Protein AF-A0A9Q4D3E8-F1 (afdb_monomer)

Radius of gyration: 37.71 Å; Cα contacts (8 Å, |Δi|>4): 46; chains: 1; bounding box: 88×107×48 Å

Mean predicted aligned error: 17.82 Å

pLDDT: mean 75.37, std 16.2, range [39.72, 96.75]

Nearest PDB structures (foldseek):
  8zx1-assembly1_B  TM=6.882E-01  e=2.995E-02  Escherichia co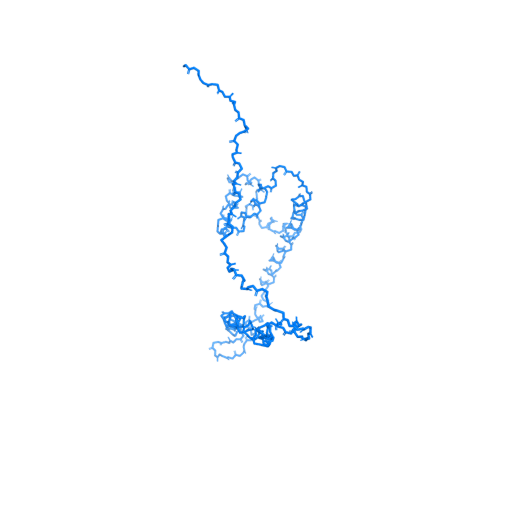li

Solvent-accessible surface area (backbone atoms only — not comparable to full-atom values): 12246 Å² total; per-residue (Å²): 135,91,82,83,90,85,79,95,85,78,79,83,77,84,75,85,80,81,78,79,89,75,74,86,76,83,79,94,76,92,81,82,92,77,84,88,88,84,72,88,67,72,67,82,78,73,69,73,74,59,75,66,63,59,53,52,52,53,50,50,66,53,43,53,60,50,50,50,48,45,53,68,48,49,46,58,53,49,51,50,51,47,58,61,41,28,46,101,85,71,45,84,37,62,60,67,55,50,51,53,70,68,34,68,65,49,56,52,51,52,50,52,55,49,49,51,52,50,51,51,48,51,52,47,47,68,52,44,51,59,49,51,46,47,68,71,74,51,93,57,101,56,54,70,58,55,51,49,62,66,47,46,71,78,73,50,55,71,67,57,53,52,51,51,51,49,55,37,54,32,78,91,22,95,51,17,86,72,65,77,76,86,47,70,63,55,64,55,49,76,69,105

Sequence (192 aa):
MSLVPGDPATVPTPAPTRVPASDRAPETGAGPLGGDRADVVPEWRRRSAGPVGRGLVWTVVAAVPLAFLAVFFLWPVGSMLARGVTNAAGQLDLSAFAEVLAESRTWRLVGQTLGLAVAGTLGSLLLGLPGAYVLYRCRFPGRTLLRGLSTVPFVLPTVVVGTAFRALLAENGPLGFLGLDQTLTAVVLAMV

Foldseek 3Di:
DDDDDDDPPDDDDDDDDDDDDDDDDDDDDDDDDDDDPPPPPPPVVPPPVDPVVVVVVVCVVVVVVVVVCCCVPVVVVVVVVQPQQADPVSDGDCVSVVVLVVDPVNVVVVLLVVLCVVLVVVVCCVCVVVLVCCLPVPDDPCNVVSVVVVCVVVPDDPVVVVVVVCQQCPCPHPNVVVVPPPDPVVSVVSSD

Structure (mmCIF, N/CA/C/O backbone):
data_AF-A0A9Q4D3E8-F1
#
_entry.id   AF-A0A9Q4D3E8-F1
#
loop_
_atom_site.group_PDB
_atom_site.id
_atom_site.type_symbol
_atom_site.label_atom_id
_atom_site.label_alt_id
_atom_site.label_comp_id
_atom_site.label_asym_id
_atom_site.label_entity_id
_atom_site.label_seq_id
_atom_site.pdbx_PDB_ins_code
_atom_site.Cartn_x
_atom_site.Cartn_y
_atom_site.Cartn_z
_atom_site.occupancy
_atom_site.B_iso_or_equiv
_atom_site.auth_seq_id
_atom_site.auth_comp_id
_atom_site.auth_asym_id
_atom_site.auth_atom_id
_atom_site.pdbx_PDB_model_num
ATOM 1 N N . MET A 1 1 ? -66.405 -33.589 10.340 1.00 39.72 1 MET A N 1
ATOM 2 C CA . MET A 1 1 ? -66.594 -35.021 10.645 1.00 39.72 1 MET A CA 1
ATOM 3 C C . MET A 1 1 ? -65.211 -35.645 10.677 1.00 39.72 1 MET A C 1
ATOM 5 O O . MET A 1 1 ? -64.440 -35.436 9.754 1.00 39.72 1 MET A O 1
ATOM 9 N N . SER A 1 2 ? -64.866 -36.205 11.827 1.00 45.94 2 SER A N 1
ATOM 10 C CA . SER A 1 2 ? -63.530 -36.546 12.320 1.00 45.94 2 SER A CA 1
ATOM 11 C C . SER A 1 2 ? -62.779 -37.579 11.482 1.00 45.94 2 SER A C 1
ATOM 13 O O . SER A 1 2 ? -63.335 -38.644 11.229 1.00 45.94 2 SER A O 1
ATOM 15 N N . LEU A 1 3 ? -61.489 -37.351 11.221 1.00 47.38 3 LEU A N 1
ATOM 16 C CA . LEU A 1 3 ? -60.520 -38.443 11.145 1.00 47.38 3 LEU A CA 1
ATOM 17 C C . LEU A 1 3 ? -59.259 -38.082 11.934 1.00 47.38 3 LEU A C 1
ATOM 19 O O . LEU A 1 3 ? -58.700 -36.994 11.830 1.00 47.38 3 LEU A O 1
ATOM 23 N N . VAL A 1 4 ? -58.936 -39.029 12.802 1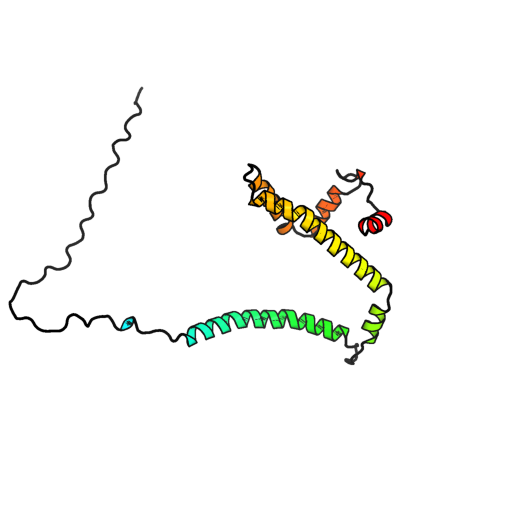.00 58.84 4 VAL A N 1
ATOM 24 C CA . VAL A 1 4 ? -57.960 -39.043 13.883 1.00 58.84 4 VAL A CA 1
ATOM 25 C C . VAL A 1 4 ? -56.522 -39.116 13.341 1.00 58.84 4 VAL A C 1
ATOM 27 O O . VAL A 1 4 ? -56.278 -39.863 12.396 1.00 58.84 4 VAL A O 1
ATOM 30 N N . PRO A 1 5 ? -55.561 -38.398 13.948 1.00 57.75 5 PRO A N 1
ATOM 31 C CA . PRO A 1 5 ? -54.129 -38.601 13.741 1.00 57.75 5 PRO A CA 1
ATOM 32 C C . PRO A 1 5 ? -53.566 -39.765 14.578 1.00 57.75 5 PRO A C 1
ATOM 34 O O . PRO A 1 5 ? -53.766 -39.821 15.789 1.00 57.75 5 PRO A O 1
ATOM 37 N N . GLY A 1 6 ? -52.804 -40.652 13.929 1.00 55.16 6 GLY A N 1
ATOM 38 C CA . GLY A 1 6 ? -51.984 -41.676 14.579 1.00 55.16 6 GLY A CA 1
ATOM 39 C C . GLY A 1 6 ? -51.728 -42.885 13.681 1.00 55.16 6 GLY A C 1
ATOM 40 O O . GLY A 1 6 ? -52.645 -43.666 13.481 1.00 55.16 6 GLY A O 1
ATOM 41 N N . ASP A 1 7 ? -50.506 -43.010 13.147 1.00 55.16 7 ASP A N 1
ATOM 42 C CA . ASP A 1 7 ? -49.664 -44.219 13.257 1.00 55.16 7 ASP A CA 1
ATOM 43 C C . ASP A 1 7 ? -48.295 -43.993 12.554 1.00 55.16 7 ASP A C 1
ATOM 45 O O . ASP A 1 7 ? -48.246 -43.878 11.328 1.00 55.16 7 ASP A O 1
ATOM 49 N N . PRO A 1 8 ? -47.166 -43.879 13.282 1.00 57.44 8 PRO A N 1
ATOM 50 C CA . PRO A 1 8 ? -45.826 -43.809 12.691 1.00 57.44 8 PRO A CA 1
ATOM 51 C C . PRO A 1 8 ? -45.214 -45.181 12.318 1.00 57.44 8 PRO A C 1
ATOM 53 O O . PRO A 1 8 ? -44.026 -45.234 11.997 1.00 57.44 8 PRO A O 1
ATOM 56 N N . ALA A 1 9 ? -45.966 -46.289 12.340 1.00 56.78 9 ALA A N 1
ATOM 57 C CA . ALA A 1 9 ? -45.411 -47.645 12.215 1.00 56.78 9 ALA A CA 1
ATOM 58 C C . ALA A 1 9 ? -45.547 -48.339 10.839 1.00 56.78 9 ALA A C 1
ATOM 60 O O . ALA A 1 9 ? -45.360 -49.552 10.752 1.00 56.78 9 ALA A O 1
ATOM 61 N N . THR A 1 10 ? -45.809 -47.624 9.740 1.00 55.94 10 THR A N 1
ATOM 62 C CA . THR A 1 10 ? -45.930 -48.247 8.402 1.00 55.94 10 THR A CA 1
ATOM 63 C C . THR A 1 10 ? -45.029 -47.602 7.350 1.00 55.94 10 THR A C 1
ATOM 65 O O . THR A 1 10 ? -45.501 -47.106 6.327 1.00 55.94 10 THR A O 1
ATOM 68 N N . VAL A 1 11 ? -43.712 -47.623 7.576 1.00 60.03 11 VAL A N 1
ATOM 69 C CA . VAL A 1 11 ? -42.728 -47.433 6.497 1.00 60.03 11 VAL A CA 1
ATOM 70 C C . VAL A 1 11 ? -42.387 -48.816 5.925 1.00 60.03 11 VAL A C 1
ATOM 72 O O . VAL A 1 11 ? -41.740 -49.603 6.617 1.00 60.03 11 VAL A O 1
ATOM 75 N N . PRO A 1 12 ? -42.816 -49.166 4.698 1.00 61.59 12 PRO A N 1
ATOM 76 C CA . PRO A 1 12 ? -42.488 -50.457 4.102 1.00 61.59 12 PRO A CA 1
ATOM 77 C C . PRO A 1 12 ? -40.984 -50.558 3.801 1.00 61.59 12 PRO A C 1
ATOM 79 O O . PRO A 1 12 ? -40.405 -49.715 3.117 1.00 61.59 12 PRO A O 1
ATOM 82 N N . THR A 1 13 ? -40.350 -51.611 4.317 1.00 65.38 13 THR A N 1
ATOM 83 C CA . THR A 1 13 ? -38.960 -51.991 4.031 1.00 65.38 13 THR A CA 1
ATOM 84 C C . THR A 1 13 ? -38.800 -52.334 2.540 1.00 65.38 13 THR A C 1
ATOM 86 O O . THR A 1 13 ? -39.573 -53.153 2.036 1.00 65.38 13 THR A O 1
ATOM 89 N N . PRO A 1 14 ? -37.827 -51.765 1.802 1.00 63.28 14 PRO A N 1
ATOM 90 C CA . PRO A 1 14 ? -37.608 -52.140 0.408 1.00 63.28 14 PRO A CA 1
ATOM 91 C C . PRO A 1 14 ? -37.097 -53.587 0.302 1.00 63.28 14 PRO A C 1
ATOM 93 O O . PRO A 1 14 ? -36.164 -53.991 0.996 1.00 63.28 14 PRO A O 1
ATOM 96 N N . ALA A 1 15 ? -37.737 -54.363 -0.574 1.00 66.50 15 ALA A N 1
ATOM 97 C CA . ALA A 1 15 ? -37.422 -55.760 -0.856 1.00 66.50 15 ALA A CA 1
ATOM 98 C C . ALA A 1 15 ? -36.007 -55.929 -1.455 1.00 66.50 15 ALA A C 1
ATOM 100 O O . ALA A 1 15 ? -35.564 -55.065 -2.216 1.00 66.50 15 ALA A O 1
ATOM 101 N N . PRO A 1 16 ? -35.303 -57.045 -1.178 1.00 61.53 16 PRO A N 1
ATOM 102 C CA . PRO A 1 16 ? -33.984 -57.297 -1.746 1.00 61.53 16 PRO A CA 1
ATOM 103 C C . PRO A 1 16 ? -34.065 -57.434 -3.273 1.00 61.53 16 PRO A C 1
ATOM 105 O O . PRO A 1 16 ? -34.793 -58.268 -3.817 1.00 61.53 16 PRO A O 1
ATOM 108 N N . THR A 1 17 ? -33.294 -56.602 -3.968 1.00 60.19 17 THR A N 1
ATOM 109 C CA . THR A 1 17 ? -33.092 -56.633 -5.416 1.00 60.19 17 THR A CA 1
ATOM 110 C C . THR A 1 17 ? -32.477 -57.971 -5.828 1.00 60.19 17 THR A C 1
ATOM 112 O O . THR A 1 17 ? -31.363 -58.313 -5.435 1.00 60.19 17 THR A O 1
ATOM 115 N N . ARG A 1 18 ? -33.208 -58.752 -6.633 1.00 52.38 18 ARG A N 1
ATOM 116 C CA . ARG A 1 18 ? -32.694 -59.983 -7.247 1.00 52.38 18 ARG A CA 1
ATOM 117 C C . ARG A 1 18 ? -31.551 -59.627 -8.199 1.00 52.38 18 ARG A C 1
ATOM 119 O O . ARG A 1 18 ? -31.772 -58.947 -9.198 1.00 52.38 18 ARG A O 1
ATOM 126 N N . VAL A 1 19 ? -30.348 -60.103 -7.894 1.00 61.91 19 VAL A N 1
ATOM 127 C CA . VAL A 1 19 ? -29.208 -60.079 -8.819 1.00 61.91 19 VAL A CA 1
ATOM 128 C C . VAL A 1 19 ? -29.525 -61.033 -9.982 1.00 61.91 19 VAL A C 1
ATOM 130 O O . VAL A 1 19 ? -29.892 -62.182 -9.723 1.00 61.91 19 VAL A O 1
ATOM 133 N N . PRO A 1 20 ? -29.446 -60.592 -11.250 1.00 56.91 20 PRO A N 1
ATOM 134 C CA . PRO A 1 20 ? -29.698 -61.457 -12.394 1.00 56.91 20 PRO A CA 1
ATOM 135 C C . PRO A 1 20 ? -28.624 -62.546 -12.485 1.00 56.91 20 PRO A C 1
ATOM 137 O O . PRO A 1 20 ? -27.428 -62.273 -12.392 1.00 56.91 20 PRO A O 1
ATOM 140 N N . ALA A 1 21 ? -29.085 -63.785 -12.658 1.00 61.38 21 ALA A N 1
ATOM 141 C CA . ALA A 1 21 ? -28.272 -64.972 -12.865 1.00 61.38 21 ALA A CA 1
ATOM 142 C C . ALA A 1 21 ? -27.349 -64.780 -14.079 1.00 61.38 21 ALA A C 1
ATOM 144 O O . ALA A 1 21 ? -27.795 -64.875 -15.222 1.00 61.38 21 ALA A O 1
ATOM 145 N N . SER A 1 22 ? -26.075 -64.494 -13.815 1.00 58.91 22 SER A N 1
ATOM 146 C CA . SER A 1 22 ? -25.004 -64.593 -14.802 1.00 58.91 22 SER A CA 1
ATOM 147 C C . SER A 1 22 ? -24.394 -65.987 -14.702 1.00 58.91 22 SER A C 1
ATOM 149 O O . SER A 1 22 ? -23.978 -66.423 -13.634 1.00 58.91 22 SER A O 1
ATOM 151 N N . ASP A 1 23 ? -24.445 -66.672 -15.839 1.00 47.59 23 ASP A N 1
ATOM 152 C CA . ASP A 1 23 ? -23.718 -67.876 -16.220 1.00 47.5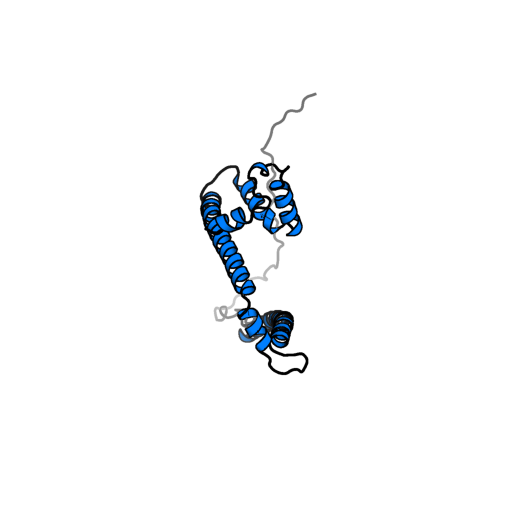9 23 ASP A CA 1
ATOM 153 C C . ASP A 1 23 ? -23.760 -69.087 -15.285 1.00 47.59 23 ASP A C 1
ATOM 155 O O . ASP A 1 23 ? -23.001 -69.253 -14.332 1.00 47.59 23 ASP A O 1
ATOM 159 N N . ARG A 1 24 ? -24.614 -70.036 -15.690 1.00 48.56 24 ARG A N 1
ATOM 160 C CA . ARG A 1 24 ? -24.460 -71.449 -15.357 1.00 48.56 24 ARG A CA 1
ATOM 161 C C . ARG A 1 24 ? -23.070 -71.904 -15.808 1.00 48.56 24 ARG A C 1
ATOM 163 O O . ARG A 1 24 ? -22.784 -71.940 -17.003 1.00 48.56 24 ARG A O 1
ATOM 170 N N . ALA A 1 25 ? -22.241 -72.288 -14.847 1.00 54.44 25 ALA A N 1
ATOM 171 C CA . ALA A 1 25 ? -21.047 -73.077 -15.095 1.00 54.44 25 ALA A CA 1
ATOM 172 C C . ALA A 1 25 ? -21.434 -74.414 -15.762 1.00 54.44 25 ALA A C 1
ATOM 174 O O . ALA A 1 25 ? -22.393 -75.046 -15.308 1.00 54.44 25 ALA A O 1
ATOM 175 N N . PRO A 1 26 ? -20.720 -74.872 -16.805 1.00 52.94 26 PRO A N 1
ATOM 176 C CA . PRO A 1 26 ? -20.807 -76.255 -17.230 1.00 52.94 26 PRO A CA 1
ATOM 177 C C . PRO A 1 26 ? -20.081 -77.147 -16.220 1.00 52.94 26 PRO A C 1
ATOM 179 O O . PRO A 1 26 ? -19.085 -76.772 -15.601 1.00 52.94 26 PRO A O 1
ATOM 182 N N . GLU A 1 27 ? -20.672 -78.314 -16.036 1.00 52.62 27 GLU A N 1
ATOM 183 C CA . GLU A 1 27 ? -20.446 -79.248 -14.951 1.00 52.62 27 GLU A CA 1
ATOM 184 C C . GLU A 1 27 ? -19.040 -79.863 -14.921 1.00 52.62 27 GLU A C 1
ATOM 186 O O . GLU A 1 27 ? -18.349 -80.034 -15.923 1.00 52.62 27 GLU A O 1
ATOM 191 N N . THR A 1 28 ? -18.674 -80.218 -13.696 1.00 50.41 28 THR A N 1
ATOM 192 C CA . THR A 1 28 ? -17.580 -81.060 -13.222 1.00 50.41 28 THR A CA 1
ATOM 193 C C . THR A 1 28 ? -17.121 -82.153 -14.199 1.00 50.41 28 THR A C 1
ATOM 195 O O . THR A 1 28 ? -17.831 -83.125 -14.445 1.00 50.41 28 THR A O 1
ATOM 198 N N . GLY A 1 29 ? -15.867 -82.056 -14.648 1.00 41.72 29 GLY A N 1
ATOM 199 C CA . GLY A 1 29 ? -15.108 -83.127 -15.296 1.00 41.72 29 GLY A CA 1
ATOM 200 C C . GLY A 1 29 ? -13.684 -83.163 -14.732 1.00 41.72 29 GLY A C 1
ATOM 201 O O . GLY A 1 29 ? -13.018 -82.138 -14.644 1.00 41.72 29 GLY A O 1
ATOM 202 N N . ALA A 1 30 ? -13.256 -84.336 -14.274 1.00 52.19 30 ALA A N 1
ATOM 203 C CA . ALA A 1 30 ? -12.049 -84.589 -13.493 1.00 52.19 30 ALA A CA 1
ATOM 204 C C . ALA A 1 30 ? -10.717 -84.392 -14.260 1.00 52.19 30 ALA A C 1
ATOM 206 O O . ALA A 1 30 ? -10.618 -84.751 -15.429 1.00 52.19 30 ALA A O 1
ATOM 207 N N . GLY A 1 31 ? -9.666 -83.919 -13.571 1.00 43.12 31 GLY A N 1
ATOM 208 C CA . GLY A 1 31 ? -8.267 -83.928 -14.044 1.00 43.12 31 GLY A CA 1
ATOM 209 C C . GLY A 1 31 ? -7.326 -83.089 -13.152 1.00 43.12 31 GLY A C 1
ATOM 210 O O . GLY A 1 31 ? -7.793 -82.104 -12.591 1.00 43.12 31 GLY A O 1
ATOM 211 N N . PRO A 1 32 ? -6.052 -83.483 -12.935 1.00 51.53 32 PRO A N 1
ATOM 212 C CA . PRO A 1 32 ? -5.354 -83.298 -11.656 1.00 51.53 32 PRO A CA 1
ATOM 213 C C . PRO A 1 32 ? -4.595 -81.969 -11.472 1.00 51.53 32 PRO A C 1
ATOM 215 O O . PRO A 1 32 ? -4.300 -81.242 -12.412 1.00 51.53 32 PRO A O 1
ATOM 218 N N . LEU A 1 33 ? -4.264 -81.716 -10.201 1.00 60.41 33 LEU A N 1
ATOM 219 C CA . LEU A 1 33 ? -3.413 -80.661 -9.638 1.00 60.41 33 LEU A CA 1
ATOM 220 C C . LEU A 1 33 ? -2.165 -80.343 -10.484 1.00 60.41 33 LEU A C 1
ATOM 222 O O . LEU A 1 33 ? -1.361 -81.234 -10.749 1.00 60.41 33 LEU A O 1
ATOM 226 N N . GLY A 1 34 ? -1.935 -79.060 -10.781 1.00 51.25 34 GLY A N 1
ATOM 227 C CA . GLY A 1 34 ? -0.642 -78.596 -11.285 1.00 51.25 34 GLY A CA 1
ATOM 228 C C . GLY A 1 34 ? -0.664 -77.190 -11.877 1.00 51.25 34 GLY A C 1
ATOM 229 O O . GLY A 1 34 ? -1.104 -77.014 -13.002 1.00 51.25 34 GLY A O 1
ATOM 230 N N . GLY A 1 35 ? -0.113 -76.231 -11.126 1.00 56.88 35 GLY A N 1
ATOM 231 C CA . GLY A 1 35 ? 0.481 -75.006 -11.665 1.00 56.88 35 GLY A CA 1
ATOM 232 C C . GLY A 1 35 ? -0.471 -73.858 -12.009 1.00 56.88 35 GLY A C 1
ATOM 233 O O . GLY A 1 35 ? -1.479 -74.028 -12.679 1.00 56.88 35 GLY A O 1
ATOM 234 N N . ASP A 1 36 ? -0.059 -72.657 -11.609 1.00 59.94 36 ASP A N 1
ATOM 235 C CA . ASP A 1 36 ? -0.297 -71.433 -12.383 1.00 59.94 36 ASP A CA 1
ATOM 236 C C . ASP A 1 36 ? -1.657 -70.717 -12.230 1.00 59.94 36 ASP A C 1
ATOM 238 O O . ASP A 1 36 ? -2.385 -70.444 -13.182 1.00 59.94 36 ASP A O 1
ATOM 242 N N . ARG A 1 37 ? -2.005 -70.340 -10.991 1.00 58.22 37 ARG A N 1
ATOM 243 C CA . ARG A 1 37 ? -3.033 -69.308 -10.718 1.00 58.22 37 ARG A CA 1
ATOM 244 C C . ARG A 1 37 ? -2.516 -68.142 -9.866 1.00 58.22 37 ARG A C 1
ATOM 246 O O . ARG A 1 37 ? -3.304 -67.515 -9.161 1.00 58.22 37 ARG A O 1
ATOM 253 N N . ALA A 1 38 ? -1.216 -67.847 -9.907 1.00 57.06 38 ALA A N 1
ATOM 254 C CA . ALA A 1 38 ? -0.644 -66.693 -9.205 1.00 57.06 38 ALA A CA 1
ATOM 255 C C . ALA A 1 38 ? -0.313 -65.501 -10.133 1.00 57.06 38 ALA A C 1
ATOM 257 O O . ALA A 1 38 ? 0.055 -64.434 -9.643 1.00 57.06 38 ALA A O 1
ATOM 258 N N . ASP A 1 39 ? -0.522 -65.621 -11.448 1.00 57.53 39 ASP A N 1
ATOM 259 C CA . ASP A 1 39 ? 0.245 -64.797 -12.394 1.00 57.53 39 ASP A CA 1
ATOM 260 C C . ASP A 1 39 ? -0.605 -63.815 -13.208 1.00 57.53 39 ASP A C 1
ATOM 262 O O . ASP A 1 39 ? -0.076 -62.959 -13.913 1.00 57.53 39 ASP A O 1
ATOM 266 N N . VAL A 1 4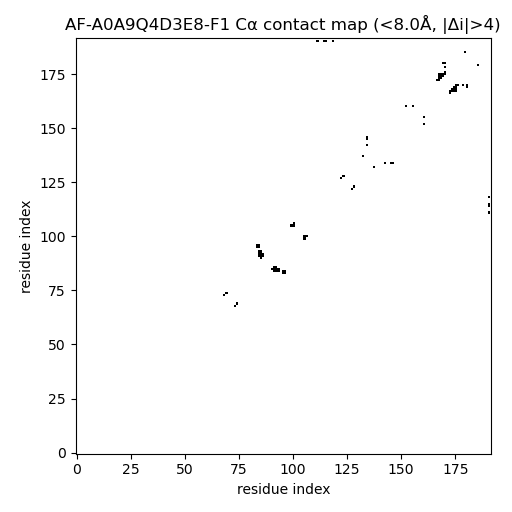0 ? -1.933 -63.840 -13.074 1.00 60.94 40 VAL A N 1
ATOM 267 C CA . VAL A 1 40 ? -2.811 -62.944 -13.846 1.00 60.94 40 VAL A CA 1
ATOM 268 C C . VAL A 1 40 ? -3.052 -61.627 -13.107 1.00 60.94 40 VAL A C 1
ATOM 270 O O . VAL A 1 40 ? -4.186 -61.188 -12.920 1.00 60.94 40 VAL A O 1
ATOM 273 N N . VAL A 1 41 ? -1.979 -60.974 -12.651 1.00 66.44 41 VAL A N 1
ATOM 274 C CA . VAL A 1 41 ? -2.066 -59.560 -12.270 1.00 66.44 41 VAL A CA 1
ATOM 275 C C . VAL A 1 41 ? -1.989 -58.750 -13.564 1.00 66.44 41 VAL A C 1
ATOM 277 O O . VAL A 1 41 ? -0.953 -58.778 -14.225 1.00 66.44 41 VAL A O 1
ATOM 280 N N . PRO A 1 42 ? -3.043 -58.013 -13.955 1.00 65.00 42 PRO A N 1
ATOM 281 C CA . PRO A 1 42 ? -3.054 -57.341 -15.242 1.00 65.00 42 PRO A CA 1
ATOM 282 C C . PRO A 1 42 ? -1.937 -56.296 -15.359 1.00 65.00 42 PRO A C 1
ATOM 284 O O . PRO A 1 42 ? -1.856 -55.328 -14.595 1.00 65.00 42 PRO A O 1
ATOM 287 N N . GLU A 1 43 ? -1.098 -56.474 -16.371 1.00 64.00 43 GLU A N 1
ATOM 288 C CA . GLU A 1 43 ? 0.099 -55.678 -16.659 1.00 64.00 43 GLU A CA 1
ATOM 289 C C . GLU A 1 43 ? -0.213 -54.204 -16.977 1.00 64.00 43 GLU A C 1
ATOM 291 O O . GLU A 1 43 ? 0.652 -53.330 -16.885 1.00 64.00 43 GLU A O 1
ATOM 296 N N . TRP A 1 44 ? -1.475 -53.886 -17.294 1.00 62.06 44 TRP A N 1
ATOM 297 C CA . TRP A 1 44 ? -1.921 -52.532 -17.636 1.00 62.06 44 TRP A CA 1
ATOM 298 C C . TR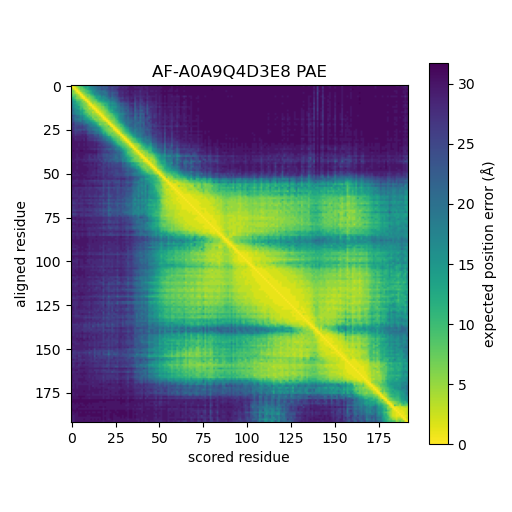P A 1 44 ? -1.786 -51.524 -16.486 1.00 62.06 44 TRP A C 1
ATOM 300 O O . TRP A 1 44 ? -1.785 -50.317 -16.730 1.00 62.06 44 TRP A O 1
ATOM 310 N N . ARG A 1 45 ? -1.594 -51.984 -15.240 1.00 60.16 45 ARG A N 1
ATOM 311 C CA . ARG A 1 45 ? -1.299 -51.108 -14.092 1.00 60.16 45 ARG A CA 1
ATOM 312 C C . ARG A 1 45 ? 0.155 -50.598 -14.079 1.00 60.16 45 ARG A C 1
ATOM 314 O O . ARG A 1 45 ? 0.468 -49.697 -13.305 1.00 60.16 45 ARG A O 1
ATOM 321 N N . ARG A 1 46 ? 1.045 -51.116 -14.938 1.00 57.69 46 ARG A N 1
ATOM 322 C CA . ARG A 1 46 ? 2.456 -50.691 -15.046 1.00 57.69 46 ARG A CA 1
ATOM 323 C C . ARG A 1 46 ? 2.740 -49.842 -16.289 1.00 57.69 46 ARG A C 1
ATOM 325 O O . ARG A 1 46 ? 3.797 -49.957 -16.895 1.00 57.69 46 ARG A O 1
ATOM 332 N N . ARG A 1 47 ? 1.846 -48.923 -16.656 1.00 60.06 47 ARG A N 1
ATOM 333 C CA . ARG A 1 47 ? 2.271 -47.720 -17.394 1.00 60.06 47 ARG A CA 1
ATOM 334 C C . ARG A 1 47 ? 2.226 -46.526 -16.465 1.00 60.06 47 ARG A C 1
ATOM 336 O O . ARG A 1 47 ? 1.353 -45.667 -16.538 1.00 60.06 47 ARG A O 1
ATOM 343 N N . SER A 1 48 ? 3.218 -46.495 -15.582 1.00 58.81 48 SER A N 1
ATOM 344 C CA . SER A 1 48 ? 3.703 -45.270 -14.968 1.00 58.81 48 SER A CA 1
ATOM 345 C C . SER A 1 48 ? 4.069 -44.319 -16.107 1.00 58.81 48 SER A C 1
ATOM 347 O O . SER A 1 48 ? 5.156 -44.414 -16.671 1.00 58.81 48 SER A O 1
ATOM 349 N N . ALA A 1 49 ? 3.144 -43.440 -16.502 1.00 57.38 49 ALA A N 1
ATOM 350 C CA . ALA A 1 49 ? 3.496 -42.262 -17.280 1.00 57.38 49 ALA A CA 1
ATOM 351 C C . ALA A 1 49 ? 4.672 -41.613 -16.543 1.00 57.38 49 ALA A C 1
ATOM 353 O O . ALA A 1 49 ? 4.533 -41.276 -15.364 1.00 57.38 49 ALA A O 1
ATOM 354 N N . GLY A 1 50 ? 5.841 -41.570 -17.189 1.00 55.69 50 GLY A N 1
ATOM 355 C CA . GLY A 1 50 ? 7.083 -41.153 -16.552 1.00 55.69 50 GLY A CA 1
ATOM 356 C C . GLY A 1 50 ? 6.868 -39.856 -15.757 1.00 55.69 50 GLY A C 1
ATOM 357 O O . GLY A 1 50 ? 6.232 -38.938 -16.286 1.00 55.69 50 GLY A O 1
ATOM 358 N N . PRO A 1 51 ? 7.379 -39.745 -14.514 1.00 58.69 51 PRO A N 1
ATOM 359 C CA . PRO A 1 51 ? 7.194 -38.563 -13.657 1.00 58.69 51 PRO A CA 1
ATOM 360 C C . PRO A 1 51 ? 7.571 -37.237 -14.343 1.00 58.69 51 PRO A C 1
ATOM 362 O O . PRO A 1 51 ? 7.065 -36.171 -14.000 1.00 58.69 51 PRO A O 1
ATOM 365 N N . VAL A 1 52 ? 8.433 -37.330 -15.356 1.00 61.31 52 VAL A N 1
ATOM 366 C CA . VAL A 1 52 ? 9.069 -36.227 -16.075 1.00 61.31 52 VAL A CA 1
ATOM 367 C C . VAL A 1 52 ? 8.102 -35.467 -16.997 1.00 61.31 52 VAL A C 1
ATOM 369 O O . VAL A 1 52 ? 8.190 -34.246 -17.099 1.00 61.31 52 VAL A O 1
ATOM 372 N N . GLY A 1 53 ? 7.122 -36.137 -17.619 1.00 63.31 53 GLY A N 1
ATOM 373 C CA . GLY A 1 53 ? 6.205 -35.489 -18.573 1.00 63.31 53 GLY A CA 1
ATOM 374 C C . GLY A 1 53 ? 5.135 -34.616 -17.911 1.00 63.31 53 GLY A C 1
ATOM 375 O O . GLY A 1 53 ? 4.737 -33.588 -18.452 1.00 63.31 53 GLY A O 1
ATOM 376 N N . ARG A 1 54 ? 4.693 -34.986 -16.702 1.00 69.56 54 ARG A N 1
ATOM 377 C CA . ARG A 1 54 ? 3.670 -34.234 -15.960 1.00 69.56 54 ARG A CA 1
ATOM 378 C C . ARG A 1 54 ? 4.257 -32.957 -15.353 1.00 69.56 54 ARG A C 1
ATOM 380 O O . ARG A 1 54 ? 3.620 -31.914 -15.433 1.00 69.56 54 ARG A O 1
ATOM 387 N N . GLY A 1 55 ? 5.481 -33.022 -14.820 1.00 75.19 55 GLY A N 1
ATOM 388 C CA . GLY A 1 55 ? 6.191 -31.855 -14.286 1.00 75.19 55 GLY A CA 1
ATOM 389 C C . GLY A 1 55 ? 6.424 -30.773 -15.343 1.00 75.19 55 GLY A C 1
ATOM 390 O O . GLY A 1 55 ? 6.118 -29.612 -15.093 1.00 75.19 55 GLY A O 1
ATOM 391 N N . LEU A 1 56 ? 6.854 -31.164 -16.548 1.00 80.12 56 LEU A N 1
ATOM 392 C CA . LEU A 1 56 ? 7.090 -30.228 -17.650 1.00 80.12 56 LEU A CA 1
ATOM 393 C C . LEU A 1 56 ? 5.806 -29.496 -18.082 1.00 80.12 56 LEU A C 1
ATOM 395 O O . LEU A 1 56 ? 5.809 -28.278 -18.255 1.00 80.12 56 LEU A O 1
ATOM 399 N N . VAL A 1 57 ? 4.683 -30.211 -18.182 1.00 83.88 57 VAL A N 1
ATOM 400 C CA . VAL A 1 57 ? 3.387 -29.598 -18.515 1.00 83.88 57 VAL A CA 1
ATOM 401 C C . VAL A 1 57 ? 2.966 -28.589 -17.444 1.00 83.88 57 VAL A C 1
ATOM 403 O O . VAL A 1 57 ? 2.608 -27.465 -17.786 1.00 83.88 57 VAL A O 1
ATOM 406 N N . TRP A 1 58 ? 3.077 -28.929 -16.156 1.00 85.44 58 TRP A N 1
ATOM 407 C CA . TRP A 1 58 ? 2.774 -27.989 -15.069 1.00 85.44 58 TRP A CA 1
ATOM 408 C C . TRP A 1 58 ? 3.707 -26.775 -15.057 1.00 85.44 58 TRP A C 1
ATOM 410 O O . TRP A 1 58 ? 3.240 -25.662 -14.816 1.00 85.44 58 TRP A O 1
ATOM 420 N N . THR A 1 59 ? 4.994 -26.950 -15.378 1.00 87.38 59 THR A N 1
ATOM 421 C CA . THR A 1 59 ? 5.916 -25.810 -15.493 1.00 87.38 59 THR A CA 1
ATOM 422 C C . THR A 1 59 ? 5.547 -24.885 -16.641 1.00 87.38 59 THR A C 1
ATOM 424 O O . THR A 1 59 ? 5.571 -23.679 -16.449 1.00 87.38 59 THR A O 1
ATOM 427 N N . VAL A 1 60 ? 5.143 -25.410 -17.801 1.00 88.06 60 VAL A N 1
ATOM 428 C CA . VAL A 1 60 ? 4.729 -24.577 -18.942 1.00 88.06 60 VAL A CA 1
ATOM 429 C C . VAL A 1 60 ? 3.413 -23.860 -18.636 1.00 88.06 60 VAL A C 1
ATOM 431 O O . VAL A 1 60 ? 3.297 -22.659 -18.873 1.00 88.06 60 VAL A O 1
ATOM 434 N N . VAL A 1 61 ? 2.449 -24.562 -18.035 1.00 92.00 61 VAL A N 1
ATOM 435 C CA . VAL A 1 61 ? 1.160 -23.984 -17.621 1.00 92.00 61 VAL A CA 1
ATOM 436 C C . VAL A 1 61 ? 1.343 -22.867 -16.592 1.00 92.00 61 VAL A C 1
ATOM 438 O O . VAL A 1 61 ? 0.636 -21.869 -16.668 1.00 92.00 61 VAL A O 1
ATOM 441 N N . ALA A 1 62 ? 2.292 -22.992 -15.661 1.00 91.00 62 ALA A N 1
ATOM 442 C CA . ALA A 1 62 ? 2.613 -21.927 -14.711 1.00 91.00 62 ALA A CA 1
ATOM 443 C C . ALA A 1 62 ? 3.476 -20.816 -15.334 1.00 91.00 62 ALA A C 1
ATOM 445 O O . ALA A 1 62 ? 3.286 -19.644 -15.015 1.00 91.00 62 ALA A O 1
ATOM 446 N N . ALA A 1 63 ? 4.401 -21.157 -16.236 1.00 93.56 63 ALA A N 1
ATOM 447 C CA . ALA A 1 63 ? 5.326 -20.209 -16.848 1.00 93.56 63 ALA A CA 1
ATOM 448 C C . ALA A 1 63 ? 4.626 -19.231 -17.792 1.00 93.56 63 ALA A C 1
ATOM 450 O O . ALA A 1 63 ? 5.016 -18.070 -17.833 1.00 93.56 63 ALA A O 1
ATOM 451 N N . VAL A 1 64 ? 3.589 -19.656 -18.521 1.00 95.00 64 VAL A N 1
ATOM 452 C CA . VAL A 1 64 ? 2.875 -18.778 -19.464 1.00 95.00 64 VAL A CA 1
ATOM 453 C C . VAL A 1 64 ? 2.212 -17.577 -18.756 1.00 95.00 64 VAL A C 1
ATOM 455 O O . VAL A 1 64 ? 2.519 -16.446 -19.137 1.00 95.00 64 VAL A O 1
ATOM 458 N N . PRO A 1 65 ? 1.381 -17.746 -17.704 1.00 94.75 65 PRO A N 1
ATOM 459 C CA . PRO A 1 65 ? 0.843 -16.628 -16.926 1.00 94.75 65 PRO A CA 1
ATOM 460 C C . PRO A 1 65 ? 1.930 -15.774 -16.278 1.00 94.75 65 PRO A C 1
ATOM 462 O O . PRO A 1 65 ? 1.802 -14.555 -16.228 1.00 94.75 65 PRO A O 1
ATOM 465 N N . LEU A 1 66 ? 3.002 -16.400 -15.790 1.00 95.00 66 LEU A N 1
ATOM 466 C CA . LEU A 1 66 ? 4.081 -15.700 -15.096 1.00 95.00 66 LEU A CA 1
ATOM 467 C C . LEU A 1 66 ? 4.905 -14.845 -16.061 1.00 95.00 66 LEU A C 1
ATOM 469 O O . LEU A 1 66 ? 5.223 -13.706 -15.740 1.00 95.00 66 LEU A O 1
ATOM 473 N N . ALA A 1 67 ? 5.183 -15.354 -17.263 1.00 95.12 67 ALA A N 1
ATOM 474 C CA . ALA A 1 67 ? 5.824 -14.610 -18.340 1.00 95.12 67 ALA A CA 1
ATOM 475 C C . ALA A 1 67 ? 4.926 -13.474 -18.836 1.00 95.12 67 ALA A C 1
ATOM 477 O O . ALA A 1 67 ? 5.402 -12.355 -19.007 1.00 95.12 67 ALA A O 1
ATOM 478 N N . PHE A 1 68 ? 3.625 -13.729 -19.001 1.00 96.19 68 PHE A N 1
ATOM 479 C CA . PHE A 1 68 ? 2.658 -12.687 -19.335 1.00 96.19 68 PHE A CA 1
ATOM 480 C C . PHE A 1 68 ? 2.644 -11.574 -18.278 1.00 96.19 68 PHE A C 1
ATOM 482 O O . PHE A 1 68 ? 2.771 -10.402 -18.625 1.00 96.19 68 PHE A O 1
ATOM 489 N N . LEU A 1 69 ? 2.555 -11.930 -16.992 1.00 96.00 69 LEU A N 1
ATOM 490 C CA . LEU A 1 69 ? 2.551 -10.973 -15.886 1.00 96.00 69 LEU A CA 1
ATOM 491 C C . LEU A 1 69 ? 3.883 -10.222 -15.793 1.00 96.00 69 LEU A C 1
ATOM 493 O O . LEU A 1 69 ? 3.886 -9.011 -15.599 1.00 96.00 69 LEU A O 1
ATOM 497 N N . ALA A 1 70 ? 5.004 -10.919 -15.986 1.00 95.56 70 ALA A N 1
ATOM 498 C CA . ALA A 1 70 ? 6.326 -10.314 -16.013 1.00 95.56 70 ALA A CA 1
ATOM 499 C C . ALA A 1 70 ? 6.425 -9.287 -17.140 1.00 95.56 70 ALA A C 1
ATOM 501 O O . ALA A 1 70 ? 6.766 -8.144 -16.873 1.00 95.56 70 ALA A O 1
ATOM 502 N N . VAL A 1 71 ? 6.059 -9.636 -18.374 1.00 96.75 71 VAL A N 1
ATOM 503 C CA . VAL A 1 71 ? 6.082 -8.684 -19.493 1.00 96.75 71 VAL A CA 1
ATOM 504 C C . VAL A 1 71 ? 5.137 -7.518 -19.217 1.00 96.75 71 VAL A C 1
ATOM 506 O O . VAL A 1 71 ? 5.557 -6.371 -19.294 1.00 96.75 71 VAL A O 1
ATOM 509 N N . PHE A 1 72 ? 3.889 -7.776 -18.832 1.00 96.69 72 PHE A N 1
ATOM 510 C CA . PHE A 1 72 ? 2.892 -6.720 -18.671 1.00 96.69 72 PHE A CA 1
ATOM 511 C C . PHE A 1 72 ? 3.154 -5.798 -17.472 1.00 96.69 72 PHE A C 1
ATOM 513 O O . PHE A 1 72 ? 2.752 -4.640 -17.507 1.00 96.69 72 PHE A O 1
ATOM 520 N N . PHE A 1 73 ? 3.825 -6.273 -16.419 1.00 96.19 73 PHE A N 1
ATOM 521 C CA . PHE A 1 73 ? 4.146 -5.475 -15.233 1.00 96.19 73 PHE A CA 1
ATOM 522 C C . PHE A 1 73 ? 5.556 -4.873 -15.290 1.00 96.19 73 PHE A C 1
ATOM 524 O O . PHE A 1 73 ? 5.720 -3.669 -15.087 1.00 96.19 73 PHE A O 1
ATOM 531 N N . LEU A 1 74 ? 6.582 -5.678 -15.594 1.00 96.00 74 LEU A N 1
ATOM 532 C CA . LEU A 1 74 ? 7.966 -5.196 -15.641 1.00 96.00 74 LEU A CA 1
ATOM 533 C C . LEU A 1 74 ? 8.181 -4.262 -16.830 1.00 96.00 74 LEU A C 1
ATOM 535 O O . LEU A 1 74 ? 9.013 -3.369 -16.714 1.00 96.00 74 LEU A O 1
ATOM 539 N N . TRP A 1 75 ? 7.457 -4.413 -17.947 1.00 95.81 75 TRP A N 1
ATOM 540 C CA . TRP A 1 75 ? 7.629 -3.501 -19.080 1.00 95.81 75 TRP A CA 1
ATOM 541 C C . TRP A 1 75 ? 7.205 -2.062 -18.741 1.00 95.81 75 TRP A C 1
ATOM 543 O O . TRP A 1 75 ? 8.043 -1.170 -18.881 1.00 95.81 75 TRP A O 1
ATOM 553 N N . PRO A 1 76 ? 5.985 -1.778 -18.233 1.00 96.44 76 PRO A N 1
ATOM 554 C CA . PRO A 1 76 ? 5.621 -0.435 -17.786 1.00 96.44 76 PRO A CA 1
ATOM 555 C C . PRO A 1 76 ? 6.537 0.091 -16.688 1.00 96.44 76 PRO A C 1
ATOM 557 O O . PRO A 1 76 ? 7.019 1.215 -16.810 1.00 96.44 76 PRO A O 1
ATOM 560 N N . VAL A 1 77 ? 6.828 -0.714 -15.660 1.00 96.00 77 VAL A N 1
ATOM 561 C CA . VAL A 1 77 ? 7.688 -0.300 -14.539 1.00 96.00 77 VAL A CA 1
ATOM 562 C C . VAL A 1 77 ? 9.099 0.026 -15.026 1.00 96.00 77 VAL A C 1
ATOM 564 O O . VAL A 1 77 ? 9.629 1.088 -14.710 1.00 96.00 77 VAL A O 1
ATOM 567 N N . GLY A 1 78 ? 9.678 -0.839 -15.857 1.00 93.62 78 GLY A N 1
ATOM 568 C CA . GLY A 1 78 ? 10.986 -0.637 -16.470 1.00 93.62 78 GLY A CA 1
ATOM 569 C C . GLY A 1 78 ? 11.003 0.580 -17.388 1.00 93.62 78 GLY A C 1
ATOM 570 O O . GLY A 1 78 ? 11.935 1.372 -17.324 1.00 93.62 78 GLY A O 1
ATOM 571 N N . SER A 1 79 ? 9.949 0.795 -18.180 1.00 91.31 79 SER A N 1
ATOM 572 C CA . SER A 1 79 ? 9.824 1.987 -19.025 1.00 91.31 79 SER A CA 1
ATOM 573 C C . SER A 1 79 ? 9.678 3.270 -18.205 1.00 91.31 79 SER A C 1
ATOM 575 O O . SER A 1 79 ? 10.221 4.303 -18.588 1.00 91.31 79 SER A O 1
ATOM 577 N N . MET A 1 80 ? 8.983 3.217 -17.065 1.00 91.69 80 MET A N 1
ATOM 578 C CA . MET A 1 80 ? 8.832 4.360 -16.173 1.00 91.69 80 MET A CA 1
ATOM 579 C C . MET A 1 80 ? 10.157 4.682 -15.480 1.00 91.69 80 MET A C 1
ATOM 581 O O . MET A 1 80 ? 10.535 5.847 -15.403 1.00 91.69 80 MET A O 1
ATOM 585 N N . LEU A 1 81 ? 10.891 3.653 -15.048 1.00 90.50 81 LEU A N 1
ATOM 586 C CA . LEU A 1 81 ? 12.214 3.806 -14.454 1.00 90.50 81 LEU A CA 1
ATOM 587 C C . LEU A 1 81 ? 13.226 4.336 -15.474 1.00 90.50 81 LEU A C 1
ATOM 589 O O . LEU A 1 81 ? 13.958 5.269 -15.160 1.00 90.50 81 LEU A O 1
ATOM 593 N N . ALA A 1 82 ? 13.210 3.802 -16.701 1.00 88.19 82 ALA A N 1
ATOM 594 C CA . ALA A 1 82 ? 14.027 4.286 -17.808 1.00 88.19 82 ALA A CA 1
ATOM 595 C C . ALA A 1 82 ? 13.755 5.771 -18.063 1.00 88.19 82 ALA A C 1
ATOM 597 O O . ALA A 1 82 ? 14.681 6.565 -17.993 1.00 88.19 82 ALA A O 1
ATOM 598 N N . ARG A 1 83 ? 12.485 6.169 -18.225 1.00 87.25 83 ARG A N 1
ATOM 599 C CA . ARG A 1 83 ? 12.091 7.582 -18.380 1.00 87.25 83 ARG A CA 1
ATOM 600 C C . ARG A 1 83 ? 12.482 8.462 -17.193 1.00 87.25 83 ARG A C 1
ATOM 602 O O . ARG A 1 83 ? 12.655 9.656 -17.384 1.00 87.25 83 ARG A O 1
ATOM 609 N N . GLY A 1 84 ? 12.581 7.900 -15.990 1.00 86.00 84 GLY A N 1
ATOM 610 C CA . GLY A 1 84 ? 13.052 8.624 -14.813 1.00 86.00 84 GLY A CA 1
ATOM 611 C C . GLY A 1 84 ? 14.550 8.923 -14.864 1.00 86.00 84 GLY A C 1
ATOM 612 O O . GLY A 1 84 ? 14.954 10.001 -14.446 1.00 86.00 84 GLY A O 1
ATOM 613 N N . VAL A 1 85 ? 15.368 7.984 -15.363 1.00 87.19 85 VAL A N 1
ATOM 614 C CA . VAL A 1 85 ? 16.842 8.110 -15.422 1.00 87.19 85 VAL A CA 1
ATOM 615 C C . VAL A 1 85 ? 17.369 8.615 -16.766 1.00 87.19 85 VAL A C 1
ATOM 617 O O . VAL A 1 85 ? 18.563 8.870 -16.878 1.00 87.19 85 VAL A O 1
ATOM 620 N N . THR A 1 86 ? 16.529 8.711 -17.798 1.00 87.00 86 THR A N 1
ATOM 621 C CA . THR A 1 86 ? 16.911 9.214 -19.124 1.00 87.00 86 THR A CA 1
ATOM 622 C C . THR A 1 86 ? 16.242 10.543 -19.429 1.00 87.00 86 THR A C 1
ATOM 624 O O . THR A 1 86 ? 15.031 10.674 -19.260 1.00 87.00 86 THR A O 1
ATOM 627 N N . ASN A 1 87 ? 16.992 11.491 -19.983 1.00 82.81 87 ASN A N 1
ATOM 628 C CA . ASN A 1 87 ? 16.427 12.733 -20.509 1.00 82.81 87 ASN A CA 1
ATOM 629 C C . ASN A 1 87 ? 15.739 12.530 -21.880 1.00 82.81 87 ASN A C 1
ATOM 631 O O . ASN A 1 87 ? 15.782 11.450 -22.474 1.00 82.81 87 ASN A O 1
ATOM 635 N N . ALA A 1 88 ? 15.129 13.591 -22.424 1.00 78.19 88 ALA A N 1
ATOM 636 C CA . ALA A 1 88 ? 14.462 13.564 -23.735 1.00 78.19 88 ALA A CA 1
ATOM 637 C C . ALA A 1 88 ? 15.393 13.185 -24.911 1.00 78.19 88 ALA A C 1
ATOM 639 O O . ALA A 1 88 ? 14.908 12.802 -25.973 1.00 78.19 88 ALA A O 1
ATOM 640 N N . ALA A 1 89 ? 16.715 13.271 -24.720 1.00 79.44 89 ALA A N 1
ATOM 641 C CA . ALA A 1 89 ? 17.737 12.899 -25.697 1.00 79.44 89 ALA A CA 1
ATOM 642 C C . ALA A 1 89 ? 18.251 11.451 -25.528 1.00 79.44 89 ALA A C 1
ATOM 644 O O . ALA A 1 89 ? 19.136 11.029 -26.271 1.00 79.44 89 ALA A O 1
ATOM 645 N N . GLY A 1 90 ? 17.718 10.681 -24.569 1.00 78.69 90 GLY A N 1
ATOM 646 C CA . GLY A 1 90 ? 18.113 9.291 -24.319 1.00 78.69 90 GLY A CA 1
ATOM 647 C C . GLY A 1 90 ? 19.438 9.129 -23.567 1.00 78.69 90 GLY A C 1
ATOM 648 O O . GLY A 1 90 ? 19.964 8.019 -23.500 1.00 78.69 90 GLY A O 1
ATOM 649 N N . GLN A 1 91 ? 19.986 10.206 -22.999 1.00 83.81 91 GLN A N 1
ATOM 650 C CA . GLN A 1 91 ? 21.176 10.142 -22.151 1.00 83.81 91 GLN A CA 1
ATOM 651 C C . GLN A 1 91 ? 20.792 9.924 -20.690 1.00 83.81 91 GLN A C 1
ATOM 653 O O . GLN A 1 91 ? 19.743 10.395 -20.247 1.00 83.81 91 GLN A O 1
ATOM 658 N N . LEU A 1 92 ? 21.654 9.221 -19.949 1.00 83.94 92 LEU A N 1
ATOM 659 C CA . LEU A 1 92 ? 21.487 9.027 -18.512 1.00 83.94 92 LEU A CA 1
ATOM 660 C C . LEU A 1 92 ? 21.647 10.366 -17.793 1.00 83.94 92 LEU A C 1
ATOM 662 O O . LEU A 1 92 ? 22.720 10.968 -17.827 1.00 83.94 92 LEU A O 1
ATOM 666 N N . ASP A 1 93 ? 20.576 10.804 -17.146 1.00 85.62 93 ASP A N 1
ATOM 667 C CA . ASP A 1 93 ? 20.490 12.065 -16.434 1.00 85.62 93 ASP A CA 1
ATOM 668 C C . ASP A 1 93 ? 19.931 11.826 -15.028 1.00 85.62 93 ASP A C 1
ATOM 670 O O . ASP A 1 93 ? 18.751 11.541 -14.830 1.00 85.62 93 ASP A O 1
ATOM 674 N N . LEU A 1 94 ? 20.819 11.901 -14.037 1.00 86.38 94 LEU A N 1
ATOM 675 C CA . LEU A 1 94 ? 20.474 11.753 -12.622 1.00 86.38 94 LEU A CA 1
ATOM 676 C C . LEU A 1 94 ? 20.200 13.109 -11.953 1.00 86.38 94 LEU A C 1
ATOM 678 O O . LEU A 1 94 ? 19.887 13.137 -10.761 1.00 86.38 94 LEU A O 1
ATOM 682 N N . SER A 1 95 ? 20.300 14.224 -12.687 1.00 85.19 95 SER A N 1
ATOM 683 C CA . SER A 1 95 ? 20.064 15.563 -12.133 1.00 85.19 95 SER A CA 1
ATOM 684 C C . SER A 1 95 ? 18.645 15.700 -11.580 1.00 85.19 95 SER A C 1
ATOM 686 O O . SER A 1 95 ? 18.485 16.120 -10.439 1.00 85.19 95 SER A O 1
ATOM 688 N N . ALA A 1 96 ? 17.636 15.204 -12.301 1.00 84.19 96 ALA A N 1
ATOM 689 C CA . ALA A 1 96 ? 16.246 15.186 -11.849 1.00 84.19 96 ALA A CA 1
ATOM 690 C C . ALA A 1 96 ? 16.058 14.427 -10.519 1.00 84.19 96 ALA A C 1
ATOM 692 O O . ALA A 1 96 ? 15.309 14.862 -9.646 1.00 84.19 96 ALA A O 1
ATOM 693 N N . PHE A 1 97 ? 16.766 13.308 -10.320 1.00 85.88 97 PHE A N 1
ATOM 694 C CA . PHE A 1 97 ? 16.751 12.592 -9.039 1.00 85.88 97 PHE A CA 1
ATOM 695 C C . PHE A 1 97 ? 17.412 13.407 -7.926 1.00 85.88 97 PHE A C 1
ATOM 697 O O . PHE A 1 97 ? 16.881 13.469 -6.816 1.00 85.88 97 PHE A O 1
ATOM 704 N N . ALA A 1 98 ? 18.557 14.029 -8.213 1.00 86.31 98 ALA A N 1
ATOM 705 C CA . ALA A 1 98 ? 19.266 14.863 -7.252 1.00 86.31 98 ALA A CA 1
ATOM 706 C C . ALA A 1 98 ? 18.436 16.091 -6.844 1.00 86.31 98 ALA A C 1
ATOM 708 O O . A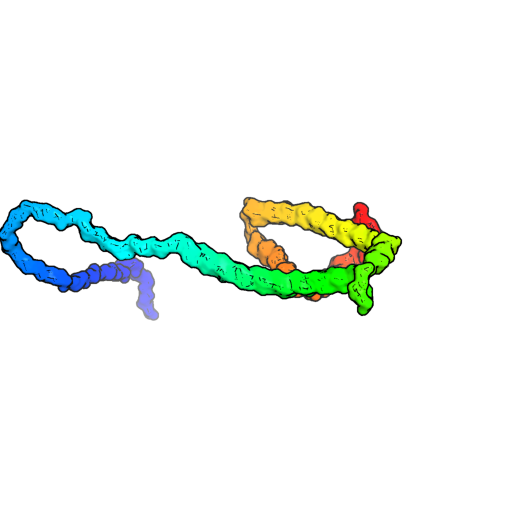LA A 1 98 ? 18.368 16.400 -5.657 1.00 86.31 98 ALA A O 1
ATOM 709 N N . GLU A 1 99 ? 17.748 16.736 -7.787 1.00 87.69 99 GLU A N 1
ATOM 710 C CA . GLU A 1 99 ? 16.837 17.857 -7.529 1.00 87.69 99 GLU A CA 1
ATOM 711 C C . GLU A 1 99 ? 15.674 17.442 -6.621 1.00 87.69 99 GLU A C 1
ATOM 713 O O . GLU A 1 99 ? 15.417 18.089 -5.606 1.00 87.69 99 GLU A O 1
ATOM 718 N N . VAL A 1 100 ? 15.017 16.315 -6.915 1.00 88.44 100 VAL A N 1
ATOM 719 C CA . VAL A 1 100 ? 13.911 15.803 -6.087 1.00 88.44 100 VAL A CA 1
ATOM 720 C C . VAL A 1 100 ? 14.375 15.455 -4.669 1.00 88.44 100 VAL A C 1
ATOM 722 O O . VAL A 1 100 ? 13.635 15.695 -3.713 1.00 88.44 100 VAL A O 1
ATOM 725 N N . LEU A 1 101 ? 15.581 14.901 -4.512 1.00 88.50 101 LEU A N 1
ATOM 726 C CA . LEU A 1 101 ? 16.153 14.558 -3.205 1.00 88.50 101 LEU A CA 1
ATOM 727 C C . LEU A 1 101 ? 16.682 15.776 -2.435 1.00 88.50 101 LEU A C 1
ATOM 729 O O . LEU A 1 101 ? 16.670 15.754 -1.203 1.00 88.50 101 LEU A O 1
ATOM 733 N N . ALA A 1 102 ? 17.140 16.819 -3.128 1.00 91.69 102 ALA A N 1
ATOM 734 C CA . ALA A 1 102 ? 17.550 18.084 -2.519 1.00 91.69 102 ALA A CA 1
ATOM 735 C C . ALA A 1 102 ? 16.344 18.911 -2.044 1.00 91.69 102 ALA A C 1
ATOM 737 O O . ALA A 1 102 ? 16.464 19.734 -1.134 1.00 91.69 102 ALA A O 1
ATOM 738 N N . GLU A 1 103 ? 15.169 18.675 -2.627 1.00 91.50 103 GLU A N 1
ATOM 739 C CA . GLU A 1 103 ? 13.953 19.401 -2.300 1.00 91.50 103 GLU A CA 1
ATOM 740 C C . GLU A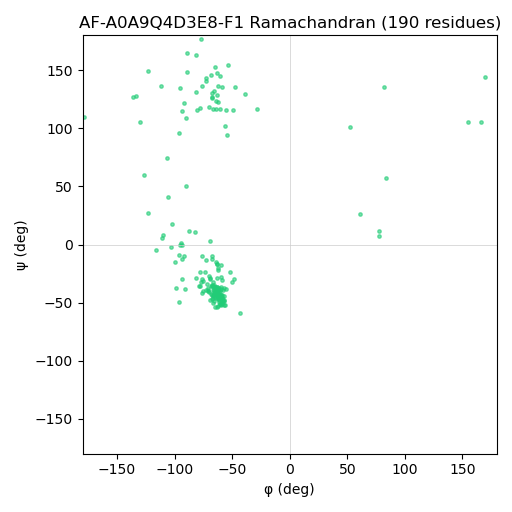 1 103 ? 13.426 19.044 -0.896 1.00 91.50 103 GLU A C 1
ATOM 742 O O . GLU A 1 103 ? 13.001 17.921 -0.602 1.00 91.50 103 GLU A O 1
ATOM 747 N N . SER A 1 104 ? 13.372 20.046 -0.014 1.00 87.44 104 SER A N 1
ATOM 748 C CA . SER A 1 104 ? 12.895 19.895 1.371 1.00 87.44 104 SER A CA 1
ATOM 749 C C . SER A 1 104 ? 11.450 19.381 1.463 1.00 87.44 104 SER A C 1
ATOM 751 O O . SER A 1 104 ? 11.075 18.671 2.404 1.00 87.44 104 SER A O 1
ATOM 753 N N . ARG A 1 105 ? 10.621 19.709 0.463 1.00 88.69 105 ARG A N 1
ATOM 754 C CA . ARG A 1 105 ? 9.231 19.252 0.370 1.00 88.69 105 ARG A CA 1
ATOM 755 C C . ARG A 1 105 ? 9.140 17.734 0.231 1.00 88.69 105 ARG A C 1
ATOM 757 O O . ARG A 1 105 ? 8.238 17.150 0.829 1.00 88.69 105 ARG A O 1
ATOM 764 N N . THR A 1 106 ? 10.059 17.103 -0.496 1.00 90.25 106 THR A N 1
ATOM 765 C CA . THR A 1 106 ? 10.081 15.647 -0.696 1.00 90.25 106 THR A CA 1
ATOM 766 C C . THR A 1 106 ? 10.223 14.929 0.639 1.00 90.25 106 THR A C 1
ATOM 768 O O . THR A 1 106 ? 9.389 14.095 0.987 1.00 90.25 106 THR A O 1
ATOM 771 N N . TRP A 1 107 ? 11.207 15.323 1.447 1.00 90.31 107 TRP A N 1
ATOM 772 C CA . TRP A 1 107 ? 11.442 14.728 2.764 1.00 90.31 107 TRP A CA 1
ATOM 773 C C . TRP A 1 107 ? 10.303 14.977 3.745 1.00 90.31 107 TRP A C 1
ATOM 775 O O . TRP A 1 107 ? 9.941 14.078 4.505 1.00 90.31 107 TRP A O 1
ATOM 785 N N . ARG A 1 108 ? 9.685 16.163 3.696 1.00 85.69 108 ARG A N 1
ATOM 786 C CA . ARG A 1 108 ? 8.513 16.456 4.527 1.00 85.69 108 ARG A CA 1
ATOM 787 C C . ARG A 1 108 ? 7.345 15.528 4.192 1.00 85.69 108 ARG A C 1
ATOM 789 O O . ARG A 1 108 ? 6.740 14.971 5.103 1.00 85.69 108 ARG A O 1
ATOM 796 N N . LEU A 1 109 ? 7.073 15.313 2.904 1.00 90.44 109 LEU A N 1
ATOM 797 C CA . LEU A 1 109 ? 6.032 14.386 2.454 1.00 90.44 109 LEU A CA 1
ATOM 798 C C . LEU A 1 109 ? 6.362 12.940 2.842 1.00 90.44 109 LEU A C 1
ATOM 800 O O . LEU A 1 109 ? 5.503 12.247 3.383 1.00 90.44 109 LEU A O 1
ATOM 804 N N . VAL A 1 110 ? 7.603 12.491 2.637 1.00 91.81 110 VAL A N 1
ATOM 805 C CA . VAL A 1 110 ? 8.048 11.144 3.036 1.00 91.81 110 VAL A CA 1
ATOM 806 C C . VAL A 1 110 ? 7.845 10.927 4.535 1.00 91.81 110 VAL A C 1
ATOM 808 O O . VAL A 1 110 ? 7.232 9.934 4.925 1.00 91.81 110 VAL A O 1
ATOM 811 N N . GLY A 1 111 ? 8.276 11.881 5.367 1.00 87.88 111 GLY A N 1
ATOM 812 C CA . GLY A 1 111 ? 8.093 11.827 6.816 1.00 87.88 111 GLY A CA 1
ATOM 813 C C . GLY A 1 111 ? 6.622 11.721 7.209 1.00 87.88 111 GLY A C 1
ATOM 814 O O . GLY A 1 111 ? 6.263 10.822 7.962 1.00 87.88 111 GLY A O 1
ATOM 815 N N . GLN A 1 112 ? 5.760 12.571 6.640 1.00 85.62 112 GLN A N 1
ATOM 816 C CA . GLN A 1 112 ? 4.310 12.551 6.881 1.00 85.62 112 GLN A CA 1
ATOM 817 C C . GLN A 1 112 ? 3.672 11.210 6.507 1.00 85.62 112 GLN A C 1
ATOM 819 O O . GLN A 1 112 ? 2.919 10.636 7.291 1.00 85.62 112 GLN A O 1
ATOM 824 N N . THR A 1 113 ? 3.997 10.687 5.325 1.00 88.75 113 THR A N 1
ATOM 825 C CA . THR A 1 113 ? 3.428 9.421 4.844 1.00 88.75 113 THR A CA 1
ATOM 826 C C . THR A 1 113 ? 3.879 8.251 5.714 1.00 88.75 113 THR A C 1
ATOM 828 O O . THR A 1 113 ? 3.081 7.370 6.030 1.00 88.75 113 THR A O 1
ATOM 831 N N . LEU A 1 114 ? 5.143 8.264 6.147 1.00 92.12 114 LEU A N 1
ATOM 832 C CA . LEU A 1 114 ? 5.691 7.249 7.039 1.00 92.12 114 LEU A CA 1
ATOM 833 C C . LEU A 1 114 ? 5.048 7.311 8.429 1.00 92.12 114 LEU A C 1
ATOM 835 O O . LEU A 1 114 ? 4.658 6.272 8.955 1.00 92.12 114 LEU A O 1
ATOM 839 N N . GLY A 1 115 ? 4.877 8.509 8.996 1.00 87.38 115 GLY A N 1
ATOM 840 C CA . GLY A 1 115 ? 4.188 8.693 10.276 1.00 87.38 115 GLY A CA 1
ATOM 841 C C . GLY A 1 115 ? 2.749 8.180 10.233 1.00 87.38 115 GLY A C 1
ATOM 842 O O . GLY A 1 115 ? 2.358 7.388 11.089 1.00 87.38 115 GLY A O 1
ATOM 843 N N . LEU A 1 116 ? 1.996 8.519 9.181 1.00 85.38 116 LEU A N 1
ATOM 844 C CA . LEU A 1 116 ? 0.639 8.004 8.963 1.00 85.38 116 LEU A CA 1
ATOM 845 C C . LEU A 1 116 ? 0.612 6.477 8.805 1.00 85.38 116 LEU A C 1
ATOM 847 O O . LEU A 1 116 ? -0.263 5.817 9.366 1.00 85.38 116 LEU A O 1
ATOM 851 N N . ALA A 1 117 ? 1.572 5.899 8.078 1.00 92.06 117 ALA A N 1
ATOM 852 C CA . ALA A 1 117 ? 1.669 4.452 7.905 1.00 92.06 117 ALA A CA 1
ATOM 853 C C . ALA A 1 117 ? 1.975 3.732 9.229 1.00 92.06 117 ALA A C 1
ATOM 855 O O . ALA A 1 117 ? 1.351 2.712 9.532 1.00 92.06 117 ALA A O 1
ATOM 856 N N . VAL A 1 118 ? 2.894 4.267 10.039 1.00 92.00 118 VAL A N 1
ATOM 857 C CA . VAL A 1 118 ? 3.244 3.707 11.353 1.00 92.00 118 VAL A CA 1
ATOM 858 C C . VAL A 1 118 ? 2.073 3.837 12.321 1.00 92.00 118 VAL A C 1
ATOM 860 O O . VAL A 1 118 ? 1.664 2.832 12.901 1.00 92.00 118 VAL A O 1
ATOM 863 N N . ALA A 1 119 ? 1.486 5.027 12.451 1.00 87.75 119 ALA A N 1
ATOM 864 C CA . ALA A 1 119 ? 0.335 5.261 13.320 1.00 87.75 119 ALA A CA 1
ATOM 865 C C . ALA A 1 119 ? -0.856 4.371 12.925 1.00 87.75 119 ALA A C 1
ATOM 867 O O . ALA A 1 119 ? -1.448 3.704 13.776 1.00 87.75 119 ALA A O 1
ATOM 868 N N . GLY A 1 120 ? -1.153 4.276 11.624 1.00 88.31 120 GLY A N 1
ATOM 869 C CA . GLY A 1 120 ? -2.196 3.397 11.094 1.00 88.31 120 GLY A CA 1
ATOM 870 C C . GLY A 1 120 ? -1.918 1.916 11.360 1.00 88.31 120 GLY A C 1
ATOM 871 O O . GLY A 1 120 ? -2.832 1.175 11.727 1.00 88.31 120 GLY A O 1
ATOM 872 N N . THR A 1 121 ? -0.661 1.481 11.245 1.00 93.44 121 THR A N 1
ATOM 873 C CA . THR A 1 121 ? -0.254 0.098 11.542 1.00 93.44 121 THR A CA 1
ATOM 874 C C . THR A 1 121 ? -0.383 -0.207 13.029 1.00 93.44 121 THR A C 1
ATOM 876 O O . THR A 1 121 ? -0.969 -1.225 13.390 1.00 93.44 121 THR A O 1
ATOM 879 N N . LEU A 1 122 ? 0.103 0.677 13.902 1.00 93.62 122 LEU A N 1
ATOM 880 C CA . LEU A 1 122 ? -0.009 0.512 15.350 1.00 93.62 122 LEU A CA 1
ATOM 881 C C . LEU A 1 122 ? -1.470 0.499 15.799 1.00 93.62 122 LEU A C 1
ATOM 883 O O . LEU A 1 122 ? -1.855 -0.399 16.541 1.00 93.62 122 LEU A O 1
ATOM 887 N N . GLY A 1 123 ? -2.301 1.417 15.298 1.00 89.69 123 GLY A N 1
ATOM 888 C CA . GLY A 1 123 ? -3.742 1.410 15.557 1.00 89.69 123 GLY A CA 1
ATOM 889 C C . GLY A 1 123 ? -4.410 0.123 15.064 1.00 89.69 123 GLY A C 1
ATOM 890 O O . GLY A 1 123 ? -5.181 -0.500 15.794 1.00 89.69 123 GLY A O 1
ATOM 891 N N . SER A 1 124 ? -4.050 -0.340 13.863 1.00 91.62 124 SER A N 1
ATOM 892 C CA . SER A 1 124 ? -4.551 -1.606 13.310 1.00 91.62 124 SER A CA 1
ATOM 893 C C . SER A 1 124 ? -4.137 -2.809 14.149 1.00 91.62 124 SER A C 1
ATOM 895 O O . SER A 1 124 ? -4.944 -3.710 14.350 1.00 91.62 124 SER A O 1
ATOM 897 N N . LEU A 1 125 ? -2.912 -2.837 14.673 1.00 94.62 125 LEU A N 1
ATOM 898 C CA . LEU A 1 125 ? -2.464 -3.902 15.566 1.00 94.62 125 LEU A CA 1
ATOM 899 C C . LEU A 1 125 ? -3.190 -3.825 16.911 1.00 94.62 125 LEU A C 1
ATOM 901 O O . LEU A 1 125 ? -3.721 -4.829 17.381 1.00 94.62 125 LEU A O 1
ATOM 905 N N . LEU A 1 126 ? -3.257 -2.636 17.505 1.00 93.19 126 LEU A N 1
ATOM 906 C CA . LEU A 1 126 ? -3.815 -2.431 18.836 1.00 93.19 126 LEU A CA 1
ATOM 907 C C . LEU A 1 126 ? -5.312 -2.743 18.892 1.00 93.19 126 LEU A C 1
ATOM 909 O O . LEU A 1 126 ? -5.765 -3.296 19.886 1.00 93.19 126 LEU A O 1
ATOM 913 N N . LEU A 1 127 ? -6.076 -2.438 17.839 1.00 88.12 127 LEU A N 1
ATOM 914 C CA . LEU A 1 127 ? -7.502 -2.781 17.758 1.00 88.12 127 LEU A CA 1
ATOM 915 C C . LEU A 1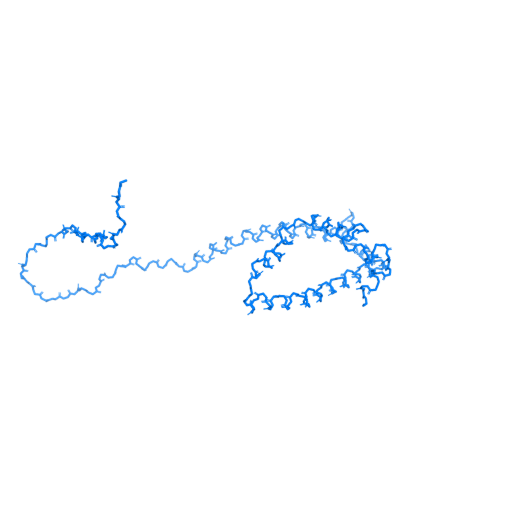 127 ? -7.731 -4.155 17.109 1.00 88.12 127 LEU A C 1
ATOM 917 O O . LEU A 1 127 ? -8.601 -4.919 17.536 1.00 88.12 127 LEU A O 1
ATOM 921 N N . GLY A 1 128 ? -6.952 -4.488 16.082 1.00 89.31 128 GLY A N 1
ATOM 922 C CA . GLY A 1 128 ? -7.124 -5.696 15.280 1.00 89.31 128 GLY A CA 1
ATOM 923 C C . GLY A 1 128 ? -6.713 -6.973 16.003 1.00 89.31 128 GLY A C 1
ATOM 924 O O . GLY A 1 128 ? -7.431 -7.964 15.892 1.00 89.31 128 GLY A O 1
ATOM 925 N N . LEU A 1 129 ? -5.626 -6.974 16.785 1.00 92.00 129 LEU A N 1
ATOM 926 C CA . LEU A 1 129 ? -5.215 -8.155 17.560 1.00 92.00 129 LEU A CA 1
ATOM 927 C C . LEU A 1 129 ? -6.252 -8.554 18.621 1.00 92.00 129 LEU A C 1
ATOM 929 O O . LEU A 1 129 ? -6.675 -9.713 18.603 1.00 92.00 129 LEU A O 1
ATOM 933 N N . PRO A 1 130 ? -6.705 -7.661 19.526 1.00 87.19 130 PRO A N 1
ATOM 934 C CA . PRO A 1 130 ? -7.734 -8.028 20.494 1.00 87.19 130 PRO A CA 1
ATOM 935 C C . PRO A 1 130 ? -9.065 -8.328 19.806 1.00 87.19 130 PRO A C 1
ATOM 937 O O . PRO A 1 130 ? -9.734 -9.288 20.190 1.00 87.19 130 PRO A O 1
ATOM 940 N N . GLY A 1 131 ? -9.418 -7.590 18.746 1.00 85.81 131 GLY A N 1
ATOM 941 C CA . GLY A 1 131 ? -10.598 -7.875 17.932 1.00 85.81 131 GLY A CA 1
ATOM 942 C C . GLY A 1 131 ? -10.573 -9.296 17.366 1.00 85.81 131 GLY A C 1
ATOM 943 O O . GLY A 1 131 ? -11.503 -10.067 17.596 1.00 85.81 131 GLY A O 1
ATOM 944 N N . ALA A 1 132 ? -9.485 -9.685 16.700 1.00 87.50 132 ALA A N 1
ATOM 945 C CA . ALA A 1 132 ? -9.294 -11.026 16.153 1.00 87.50 132 ALA A CA 1
ATOM 946 C C . ALA A 1 132 ? -9.259 -12.100 17.249 1.00 87.50 132 ALA A C 1
ATOM 948 O O . ALA A 1 132 ? -9.856 -13.168 17.081 1.00 87.50 132 ALA A O 1
ATOM 949 N N . TYR A 1 133 ? -8.615 -11.814 18.386 1.00 86.06 133 TYR A N 1
ATOM 950 C CA . TYR A 1 133 ? -8.574 -12.716 19.533 1.00 86.06 133 TYR A CA 1
ATOM 951 C C . TYR A 1 133 ? -9.983 -13.006 20.054 1.00 86.06 133 TYR A C 1
ATOM 953 O O . TYR A 1 133 ? -10.371 -14.172 20.128 1.00 86.06 133 TYR A O 1
ATOM 961 N N . VAL A 1 134 ? -10.788 -11.976 20.326 1.00 84.56 134 VAL A N 1
ATOM 962 C CA . VAL A 1 134 ? -12.181 -12.132 20.775 1.00 84.56 134 VAL A CA 1
ATOM 963 C C . VAL A 1 134 ? -13.010 -12.855 19.716 1.00 84.56 134 VAL A C 1
ATOM 965 O O . VAL A 1 134 ? -13.728 -13.806 20.028 1.00 84.56 134 VAL A O 1
ATOM 968 N N . LEU A 1 135 ? -12.873 -12.472 18.444 1.00 83.00 135 LEU A N 1
ATOM 969 C CA . LEU A 1 135 ? -13.625 -13.075 17.347 1.00 83.00 135 LEU A CA 1
ATOM 970 C C . LEU A 1 135 ? -13.304 -14.560 17.146 1.00 83.00 135 LEU A C 1
ATOM 972 O O . LEU A 1 135 ? -14.139 -15.299 16.616 1.00 83.00 135 LEU A O 1
ATOM 976 N N . TYR A 1 136 ? -12.093 -15.004 17.485 1.00 83.50 136 TYR A N 1
ATOM 977 C CA . TYR A 1 136 ? -11.657 -16.381 17.269 1.00 83.50 136 TYR A CA 1
ATOM 978 C C . TYR A 1 136 ? -11.765 -17.257 18.522 1.00 83.50 136 TYR A C 1
ATOM 980 O O . TYR A 1 136 ? -12.148 -18.423 18.403 1.00 83.50 136 TYR A O 1
ATOM 988 N N . ARG A 1 137 ? -11.484 -16.704 19.707 1.00 79.94 137 ARG A N 1
ATOM 989 C CA . ARG A 1 137 ? -11.455 -17.433 20.985 1.00 79.94 137 ARG A CA 1
ATOM 990 C C . ARG A 1 137 ? -12.775 -17.375 21.756 1.00 79.94 137 ARG A C 1
ATOM 992 O O . ARG A 1 137 ? -13.087 -18.345 22.440 1.00 79.94 137 ARG A O 1
ATOM 999 N N . CYS A 1 138 ? -13.575 -16.313 21.633 1.00 76.00 138 CYS A N 1
ATOM 1000 C CA . CYS A 1 138 ? -14.835 -16.184 22.372 1.00 76.00 138 CYS A CA 1
ATOM 1001 C C . CYS A 1 138 ? -16.031 -16.654 21.526 1.00 76.00 138 CYS A C 1
ATOM 1003 O O . CYS A 1 138 ? -16.179 -16.294 20.356 1.00 76.00 138 CYS A O 1
ATOM 1005 N N . ARG A 1 139 ? -16.930 -17.451 22.118 1.00 71.12 139 ARG A N 1
ATOM 1006 C CA . ARG A 1 139 ? -18.214 -17.823 21.500 1.00 71.12 139 ARG A CA 1
ATOM 1007 C C . ARG A 1 139 ? -19.311 -16.894 22.011 1.00 71.12 139 ARG A C 1
ATOM 1009 O O . ARG A 1 139 ? -19.858 -17.126 23.078 1.00 71.12 139 ARG A O 1
ATOM 1016 N N . PHE A 1 140 ? -19.608 -15.843 21.249 1.00 79.25 140 PHE A N 1
ATOM 1017 C CA . PHE A 1 140 ? -20.644 -14.858 21.573 1.00 79.25 140 PHE A CA 1
ATOM 1018 C C . PHE A 1 140 ? -21.692 -14.757 20.443 1.00 79.25 140 PHE A C 1
ATOM 1020 O O . PHE A 1 140 ? -21.345 -14.943 19.270 1.00 79.25 140 PHE A O 1
ATOM 1027 N N . PRO A 1 141 ? -22.964 -14.443 20.761 1.00 72.50 141 PRO A N 1
ATOM 1028 C CA . PRO A 1 141 ? -24.079 -14.468 19.803 1.00 72.50 141 PRO A CA 1
ATOM 1029 C C . PRO A 1 141 ? -24.058 -13.377 18.705 1.00 72.50 141 PRO A C 1
ATOM 1031 O O . PRO A 1 141 ? -24.955 -13.340 17.875 1.00 72.50 141 PRO A O 1
ATOM 1034 N N . GLY A 1 142 ? -23.026 -12.526 18.629 1.00 78.75 142 GLY A N 1
ATOM 1035 C CA . GLY A 1 142 ? -22.870 -11.463 17.614 1.00 78.75 142 GLY A CA 1
ATOM 1036 C C . GLY A 1 142 ? -21.737 -11.684 16.601 1.00 78.75 142 GLY A C 1
ATOM 1037 O O . GLY A 1 142 ? -21.435 -10.803 15.797 1.00 78.75 142 GLY A O 1
ATOM 1038 N N . ARG A 1 143 ? -21.067 -12.843 16.634 1.00 79.62 143 ARG A N 1
ATOM 1039 C CA . ARG A 1 143 ? -19.840 -13.106 15.857 1.00 79.62 143 ARG A CA 1
ATOM 1040 C C . ARG A 1 143 ? -20.028 -12.970 14.345 1.00 79.62 143 ARG A C 1
ATOM 1042 O O . ARG A 1 143 ? -19.123 -12.508 13.656 1.00 79.62 143 ARG A O 1
ATOM 1049 N N . THR A 1 144 ? -21.186 -13.380 13.830 1.00 80.62 144 THR A N 1
ATOM 1050 C CA . THR A 1 144 ? -21.510 -13.293 12.398 1.00 80.62 144 THR A CA 1
ATOM 1051 C C . THR A 1 144 ? -21.634 -11.843 11.940 1.00 80.62 144 THR A C 1
ATOM 1053 O O . THR A 1 144 ? -21.131 -11.506 10.872 1.00 80.62 144 THR A O 1
ATOM 1056 N N . LEU A 1 145 ? -22.220 -10.974 12.771 1.00 83.50 145 LEU A N 1
ATOM 1057 C CA . LEU A 1 145 ? -22.351 -9.550 12.473 1.00 83.50 145 LEU A CA 1
ATOM 1058 C C . LEU A 1 145 ? -20.978 -8.869 12.432 1.00 83.50 145 LEU A C 1
ATOM 1060 O O . LEU A 1 145 ? -20.664 -8.203 11.451 1.00 83.50 145 LEU A O 1
ATOM 1064 N N . LEU A 1 146 ? -20.127 -9.102 13.440 1.00 83.06 146 LEU A N 1
ATOM 1065 C CA . LEU A 1 146 ? -18.764 -8.557 13.452 1.00 83.06 146 LEU A CA 1
ATOM 1066 C C . LEU A 1 146 ? -17.923 -9.049 12.267 1.00 83.06 146 LEU A C 1
ATOM 1068 O O . LEU A 1 146 ? -17.219 -8.251 11.662 1.00 83.06 146 LEU A O 1
ATOM 1072 N N . ARG A 1 147 ? -18.032 -10.331 11.888 1.00 83.56 147 ARG A N 1
ATOM 1073 C CA . ARG A 1 147 ? -17.379 -10.845 10.670 1.00 83.56 147 ARG A CA 1
ATOM 1074 C C . ARG A 1 147 ? -17.846 -10.104 9.420 1.00 83.56 147 ARG A C 1
ATOM 1076 O O . ARG A 1 147 ? -17.004 -9.704 8.625 1.00 83.56 147 ARG A O 1
ATOM 1083 N N . GLY A 1 148 ? -19.157 -9.899 9.277 1.00 86.19 148 GLY A N 1
ATOM 1084 C CA . GLY A 1 148 ? -19.732 -9.137 8.169 1.00 86.19 148 GLY A CA 1
ATOM 1085 C C . GLY A 1 148 ? -19.200 -7.705 8.122 1.00 86.19 148 GLY A C 1
ATOM 1086 O O . GLY A 1 148 ? -18.663 -7.297 7.097 1.00 86.19 148 GLY A O 1
ATOM 1087 N N . LEU A 1 149 ? -19.252 -6.982 9.247 1.00 87.50 149 LEU A N 1
ATOM 1088 C CA . LEU A 1 149 ? -18.704 -5.624 9.370 1.00 87.50 149 LEU A CA 1
ATOM 1089 C C . LEU A 1 149 ? -17.213 -5.547 9.023 1.00 87.50 149 LEU A C 1
ATOM 1091 O O . LEU A 1 149 ? -16.791 -4.581 8.399 1.00 87.50 149 LEU A O 1
ATOM 1095 N N . SER A 1 150 ? -16.416 -6.556 9.379 1.00 86.31 150 SER A N 1
ATOM 1096 C CA . SER A 1 150 ? -15.004 -6.599 8.986 1.00 86.31 150 SER A CA 1
ATOM 1097 C C . SER A 1 150 ? -14.805 -6.833 7.488 1.00 86.31 150 SER A C 1
ATOM 1099 O O . SER A 1 150 ? -13.806 -6.372 6.955 1.00 86.31 150 SER A O 1
ATOM 1101 N N . THR A 1 151 ? -15.716 -7.526 6.796 1.00 88.69 151 THR A N 1
ATOM 1102 C CA . THR A 1 151 ? -15.625 -7.771 5.342 1.00 88.69 151 THR A CA 1
ATOM 1103 C C . THR A 1 151 ? -16.116 -6.587 4.507 1.00 88.69 151 THR A C 1
ATOM 1105 O O . THR A 1 151 ? -15.607 -6.372 3.411 1.00 88.69 151 THR A O 1
ATOM 1108 N N . VAL A 1 152 ? -17.055 -5.792 5.031 1.00 91.00 152 VAL A N 1
ATOM 1109 C CA . VAL A 1 152 ? -17.603 -4.576 4.398 1.00 91.00 152 VAL A CA 1
ATOM 1110 C C . VAL A 1 152 ? -16.514 -3.700 3.749 1.00 91.00 152 VAL A C 1
ATOM 1112 O O . VAL A 1 152 ? -16.549 -3.547 2.531 1.00 91.00 152 VAL A O 1
ATOM 1115 N N . PRO A 1 153 ? -15.490 -3.186 4.455 1.00 86.38 153 PRO A N 1
ATOM 1116 C CA . PRO A 1 153 ? -14.491 -2.307 3.838 1.00 86.38 153 PRO A CA 1
ATOM 1117 C C . PRO A 1 153 ? -13.675 -2.969 2.716 1.00 86.38 153 PRO A C 1
ATOM 1119 O O . PRO A 1 153 ? -13.163 -2.259 1.859 1.00 86.38 153 PRO A O 1
ATOM 1122 N N . PHE A 1 154 ? -13.576 -4.304 2.680 1.00 88.81 154 PHE A N 1
ATOM 1123 C CA . PHE A 1 154 ? -12.878 -5.024 1.606 1.00 88.81 154 PHE A CA 1
ATOM 1124 C C . PHE A 1 154 ? -13.700 -5.132 0.321 1.00 88.81 154 PHE A C 1
ATOM 1126 O O . PHE A 1 154 ? -13.129 -5.316 -0.751 1.00 88.81 154 PHE A O 1
ATOM 1133 N N . VAL A 1 155 ? -15.028 -5.038 0.418 1.00 93.25 155 VAL A N 1
ATOM 1134 C CA . VAL A 1 155 ? -15.929 -5.075 -0.743 1.00 93.25 155 VAL A CA 1
ATOM 1135 C C . VAL A 1 155 ? -16.383 -3.681 -1.177 1.00 93.25 155 VAL A C 1
ATOM 1137 O O . VAL A 1 155 ? -16.901 -3.529 -2.282 1.00 93.25 155 VAL A O 1
ATOM 1140 N N . LEU A 1 156 ? -16.197 -2.657 -0.335 1.00 91.38 156 LEU A N 1
ATOM 1141 C CA . LEU A 1 156 ? -16.561 -1.287 -0.683 1.00 91.38 156 LEU A CA 1
ATOM 1142 C C . LEU A 1 156 ? -15.545 -0.658 -1.653 1.00 91.38 156 LEU A C 1
ATOM 1144 O O . LEU A 1 156 ? -14.338 -0.731 -1.420 1.00 91.38 156 LEU A O 1
ATOM 1148 N N . PRO A 1 157 ? -16.013 0.059 -2.692 1.00 93.69 157 PRO A N 1
ATOM 1149 C CA . PRO A 1 157 ? -15.152 0.919 -3.495 1.00 93.69 157 PRO A CA 1
ATOM 1150 C C . PRO A 1 157 ? -14.511 2.021 -2.642 1.00 93.69 157 PRO A C 1
ATOM 1152 O O . PRO A 1 157 ? -15.160 2.595 -1.764 1.00 93.69 157 PRO A O 1
ATOM 1155 N N . THR A 1 158 ? -13.268 2.392 -2.957 1.00 92.31 158 THR A N 1
ATOM 1156 C CA . THR A 1 158 ? -12.503 3.420 -2.222 1.00 92.31 158 THR A CA 1
ATOM 1157 C C . THR A 1 158 ? -13.235 4.761 -2.134 1.00 92.31 158 THR A C 1
ATOM 1159 O O . THR A 1 158 ? -13.228 5.406 -1.088 1.00 92.31 158 THR A O 1
ATOM 1162 N N . VAL A 1 159 ? -13.932 5.152 -3.205 1.00 93.31 159 VAL A N 1
ATOM 1163 C CA . VAL A 1 15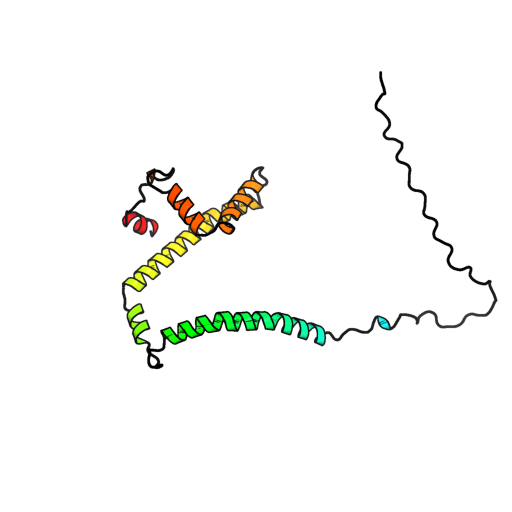9 ? -14.738 6.380 -3.252 1.00 93.31 159 VAL A CA 1
ATOM 1164 C C . VAL A 1 159 ? -15.875 6.339 -2.231 1.00 93.31 159 VAL A C 1
ATOM 1166 O O . VAL A 1 159 ? -16.088 7.316 -1.518 1.00 93.31 159 VAL A O 1
ATOM 1169 N N . VAL A 1 160 ? -16.568 5.201 -2.104 1.00 93.19 160 VAL A N 1
ATOM 1170 C CA . VAL A 1 160 ? -17.682 5.045 -1.154 1.00 93.19 160 VAL A CA 1
ATOM 1171 C C . VAL A 1 160 ? -17.172 5.179 0.275 1.00 93.19 160 VAL A C 1
ATOM 1173 O O . VAL A 1 160 ? -17.742 5.943 1.054 1.00 93.19 160 VAL A O 1
ATOM 1176 N N . VAL A 1 161 ? -16.057 4.515 0.600 1.00 88.94 161 VAL A N 1
ATOM 1177 C CA . VAL A 1 161 ? -15.412 4.641 1.916 1.00 88.94 161 VAL A CA 1
ATOM 1178 C C . VAL A 1 161 ? -15.071 6.105 2.205 1.00 88.94 161 VAL A C 1
ATOM 1180 O O . VAL A 1 161 ? -15.459 6.624 3.249 1.00 88.94 161 VAL A O 1
ATOM 1183 N N . GLY A 1 162 ? -14.440 6.803 1.256 1.00 86.81 162 GLY A N 1
ATOM 1184 C CA . GLY A 1 162 ? -14.116 8.225 1.396 1.00 86.81 162 GLY A CA 1
ATOM 1185 C C . GLY A 1 162 ? -15.346 9.099 1.661 1.00 86.81 162 GLY A C 1
ATOM 1186 O O . GLY A 1 162 ? -15.328 9.934 2.566 1.00 86.81 162 GLY A O 1
ATOM 1187 N N . THR A 1 163 ? -16.445 8.879 0.933 1.00 87.75 163 THR A N 1
ATOM 1188 C CA . THR A 1 163 ? -17.695 9.630 1.148 1.00 87.75 163 THR A CA 1
ATOM 1189 C C . THR A 1 163 ? -18.366 9.314 2.483 1.00 87.75 163 THR A C 1
ATOM 1191 O O . THR A 1 163 ? -18.892 10.226 3.114 1.00 87.75 163 THR A O 1
ATOM 1194 N N . ALA A 1 164 ? -18.310 8.064 2.951 1.00 85.56 164 ALA A N 1
ATOM 1195 C CA . ALA A 1 164 ? -18.873 7.664 4.236 1.00 85.56 164 ALA A CA 1
ATOM 1196 C C . ALA A 1 164 ? -18.119 8.314 5.404 1.00 85.56 164 ALA A C 1
ATOM 1198 O O . ALA A 1 164 ? -18.747 8.890 6.289 1.00 85.56 164 ALA A O 1
ATOM 1199 N N . PHE A 1 165 ? -16.780 8.297 5.376 1.00 82.44 165 PHE A N 1
ATOM 1200 C CA . PHE A 1 165 ? -15.968 9.008 6.368 1.00 82.44 165 PHE A CA 1
ATOM 1201 C C . PHE A 1 165 ? -16.210 10.516 6.310 1.00 82.44 165 PHE A C 1
ATOM 1203 O O . PHE A 1 165 ? -16.415 11.133 7.349 1.00 82.44 165 PHE A O 1
ATOM 1210 N N . ARG A 1 166 ? -16.273 11.112 5.112 1.00 82.06 166 ARG A N 1
ATOM 1211 C CA . ARG A 1 166 ? -16.603 12.537 4.963 1.00 82.06 166 ARG A CA 1
ATOM 1212 C C . ARG A 1 166 ? -17.977 12.869 5.550 1.00 82.06 166 ARG A C 1
ATOM 1214 O O . ARG A 1 166 ? -18.098 13.867 6.242 1.00 82.06 166 ARG A O 1
ATOM 1221 N N . ALA A 1 167 ? -18.998 12.048 5.308 1.00 82.31 167 ALA A N 1
ATOM 1222 C CA . ALA A 1 167 ? -20.332 12.248 5.875 1.00 82.31 167 ALA A CA 1
ATOM 1223 C C . ALA A 1 167 ? -20.356 12.079 7.405 1.00 82.31 167 ALA A C 1
ATOM 1225 O O . ALA A 1 167 ? -21.131 12.745 8.086 1.00 82.31 167 ALA A O 1
ATOM 1226 N N . LEU A 1 168 ? -19.504 11.204 7.945 1.00 77.50 168 LEU A N 1
ATOM 1227 C CA . LEU A 1 168 ? -19.401 10.945 9.378 1.00 77.50 168 LEU A CA 1
ATOM 1228 C C . LEU A 1 168 ? -18.661 12.067 10.130 1.00 77.50 168 LEU A C 1
ATOM 1230 O O . LEU A 1 168 ? -19.085 12.435 11.226 1.00 77.50 168 LEU A O 1
ATOM 1234 N N . LEU A 1 169 ? -17.572 12.580 9.543 1.00 70.94 169 LEU A N 1
ATOM 1235 C CA . LEU A 1 169 ? -16.682 13.592 10.129 1.00 70.94 169 LEU A CA 1
ATOM 1236 C C . LEU A 1 169 ? -17.023 15.042 9.759 1.00 70.94 169 LEU A C 1
ATOM 1238 O O . LEU A 1 169 ? -16.460 15.937 10.376 1.00 70.94 169 LEU A O 1
ATOM 1242 N N . ALA A 1 170 ? -17.898 15.287 8.778 1.00 69.12 170 ALA A N 1
ATOM 1243 C CA . ALA A 1 170 ? -18.334 16.644 8.446 1.00 69.12 170 ALA A CA 1
ATOM 1244 C C . ALA A 1 170 ? -18.876 17.373 9.688 1.00 69.12 170 ALA A C 1
ATOM 1246 O O . ALA A 1 170 ? -19.418 16.733 10.587 1.00 69.12 170 ALA A O 1
ATOM 1247 N N . GLU A 1 171 ? -18.816 18.707 9.699 1.00 61.09 171 GLU A N 1
ATOM 1248 C CA . GLU A 1 171 ? -19.319 19.557 10.798 1.00 61.09 171 GLU A CA 1
ATOM 1249 C C . GLU A 1 171 ? -20.764 19.224 11.222 1.00 61.09 171 GLU A C 1
ATOM 1251 O O . GLU A 1 171 ? -21.106 19.298 12.400 1.00 61.09 171 GLU A O 1
ATOM 1256 N N . ASN A 1 172 ? -21.593 18.780 10.269 1.00 63.69 172 ASN A N 1
ATOM 1257 C CA . ASN A 1 172 ? -22.992 18.377 10.481 1.00 63.69 172 ASN A CA 1
ATOM 1258 C C . ASN A 1 172 ? -23.170 16.858 10.702 1.00 63.69 172 ASN A C 1
ATOM 1260 O O . ASN A 1 172 ? -24.293 16.367 10.821 1.00 63.69 172 ASN A O 1
ATOM 1264 N N . GLY A 1 173 ? -22.079 16.097 10.664 1.00 66.44 173 GLY A N 1
ATOM 1265 C CA . GLY A 1 173 ? -22.032 14.660 10.896 1.00 66.44 173 GLY A CA 1
ATOM 1266 C C . GLY A 1 173 ? -22.016 14.312 12.390 1.00 66.44 173 GLY A C 1
ATOM 1267 O O . GLY A 1 173 ? -21.694 15.149 13.235 1.00 66.44 173 GLY A O 1
ATOM 1268 N N . PRO A 1 174 ? -22.323 13.057 12.755 1.00 64.94 174 PRO A N 1
ATOM 1269 C CA . PRO A 1 174 ? -22.402 12.617 14.151 1.00 64.94 174 PRO A CA 1
ATOM 1270 C C . PRO A 1 174 ? -21.073 12.714 14.926 1.00 64.94 174 PRO A C 1
ATOM 1272 O O . PRO A 1 174 ? -21.101 12.682 16.153 1.00 64.94 174 PRO A O 1
ATOM 1275 N N . LEU A 1 175 ? -19.923 12.842 14.246 1.00 60.47 175 LEU A N 1
ATOM 1276 C CA . LEU A 1 175 ? -18.604 13.076 14.856 1.00 60.47 175 LEU A CA 1
ATOM 1277 C C . LEU A 1 175 ? -18.046 14.491 14.595 1.00 60.47 175 LEU A C 1
ATOM 1279 O O . LEU A 1 175 ? -16.904 14.764 14.961 1.00 60.47 175 LEU A O 1
ATOM 1283 N N . GLY A 1 176 ? -18.837 15.405 14.018 1.00 59.62 176 GLY A N 1
ATOM 1284 C CA . GLY A 1 176 ? -18.418 16.784 13.715 1.00 59.62 176 GLY A CA 1
ATOM 1285 C C . GLY A 1 176 ? -18.036 17.614 14.950 1.00 59.62 176 GLY A C 1
ATOM 1286 O O . GLY A 1 176 ? -17.266 18.566 14.857 1.00 59.62 176 GLY A O 1
ATOM 1287 N N . PHE A 1 177 ? -18.483 17.204 16.142 1.00 61.94 177 PHE A N 1
ATOM 1288 C CA . PHE A 1 177 ? -18.160 17.858 17.415 1.00 61.94 177 PHE A CA 1
ATOM 1289 C C . PHE A 1 177 ? -16.681 17.743 17.834 1.00 61.94 177 PHE A C 1
ATOM 1291 O O . PHE A 1 177 ? -16.267 18.449 18.752 1.00 61.94 177 PHE A O 1
ATOM 1298 N N . LEU A 1 178 ? -15.877 16.881 17.190 1.00 57.28 178 LEU A N 1
ATOM 1299 C CA . LEU A 1 178 ? -14.434 16.785 17.459 1.00 57.28 178 LEU A CA 1
ATOM 1300 C C . LEU A 1 178 ? -13.636 17.984 16.911 1.00 57.28 178 LEU A C 1
ATOM 1302 O O . LEU A 1 178 ? -12.477 18.139 17.287 1.00 57.28 178 LEU A O 1
ATOM 1306 N N . GLY A 1 179 ? -14.222 18.829 16.048 1.00 54.12 179 GLY A N 1
ATOM 1307 C CA . GLY A 1 179 ? -13.596 20.083 15.601 1.00 54.12 179 GLY A CA 1
ATOM 1308 C C . GLY A 1 179 ? -12.266 19.906 14.857 1.00 54.12 179 GLY A C 1
ATOM 1309 O O . GLY A 1 179 ? -11.425 20.800 14.874 1.00 54.12 179 GLY A O 1
ATOM 1310 N N . LEU A 1 180 ? -12.057 18.748 14.222 1.00 53.75 180 LEU A N 1
ATOM 1311 C CA . LEU A 1 180 ? -10.847 18.420 13.456 1.00 53.75 180 LEU A CA 1
ATOM 1312 C C . LEU A 1 180 ? -10.923 18.881 11.994 1.00 53.75 180 LEU A C 1
ATOM 1314 O O . LEU A 1 180 ? -10.088 18.489 11.178 1.00 53.75 180 LEU A O 1
ATOM 1318 N N . ASP A 1 181 ? -11.913 19.700 11.644 1.00 47.09 181 ASP A N 1
ATOM 1319 C CA . ASP A 1 181 ? -11.951 20.340 10.339 1.00 47.09 181 ASP A CA 1
ATOM 1320 C C . ASP A 1 181 ? -10.976 21.534 10.339 1.00 47.09 181 ASP A C 1
ATOM 1322 O O . ASP A 1 181 ? -11.098 22.493 11.096 1.00 47.09 181 ASP A O 1
ATOM 1326 N N . GLN A 1 182 ? -9.967 21.438 9.468 1.00 50.97 182 GLN A N 1
ATOM 1327 C CA . GLN A 1 182 ? -9.047 22.506 9.040 1.00 50.97 182 GLN A CA 1
ATOM 1328 C C . GLN A 1 182 ? -7.884 22.947 9.948 1.00 50.97 182 GLN A C 1
ATOM 1330 O O . GLN A 1 182 ? -7.164 23.873 9.568 1.00 50.97 182 GLN A O 1
ATOM 1335 N N . THR A 1 183 ? -7.579 22.298 11.073 1.00 58.72 183 THR A N 1
ATOM 1336 C CA . THR A 1 183 ? -6.377 22.678 11.846 1.00 58.72 183 THR A CA 1
ATOM 1337 C C . THR A 1 183 ? -5.143 21.847 11.483 1.00 58.72 183 THR A C 1
ATOM 1339 O O . THR A 1 183 ? -5.042 20.660 11.785 1.00 58.72 183 THR A O 1
ATOM 1342 N N . LEU A 1 184 ? -4.133 22.515 10.905 1.00 52.75 184 LEU A N 1
ATOM 1343 C CA . LEU A 1 184 ? -2.755 22.009 10.752 1.00 52.75 184 LEU A CA 1
ATOM 1344 C C . LEU A 1 184 ? -2.204 21.424 12.066 1.00 52.75 184 LEU A C 1
ATOM 1346 O O . LEU A 1 184 ? -1.419 20.482 12.050 1.00 52.75 184 LEU A O 1
ATOM 1350 N N . THR A 1 185 ? -2.665 21.942 13.202 1.00 51.12 185 THR A N 1
ATOM 1351 C CA . THR A 1 185 ? -2.332 21.487 14.551 1.00 51.12 185 THR A CA 1
ATOM 1352 C C . THR A 1 185 ? -2.835 20.080 14.862 1.00 51.12 185 THR A C 1
ATOM 1354 O O . THR A 1 185 ? -2.115 19.349 15.526 1.00 51.12 185 THR A O 1
ATOM 1357 N N . ALA A 1 186 ? -4.001 19.656 14.359 1.00 52.06 186 ALA A N 1
ATOM 1358 C CA . ALA A 1 186 ? -4.501 18.289 14.538 1.00 52.06 186 ALA A CA 1
ATOM 1359 C C . ALA A 1 186 ? -3.692 17.270 13.723 1.00 52.06 186 ALA A C 1
ATOM 1361 O O . ALA A 1 186 ? -3.390 16.185 14.210 1.00 52.06 186 ALA A O 1
ATOM 1362 N N . VAL A 1 187 ? -3.275 17.646 12.510 1.00 58.06 187 VAL A N 1
ATOM 1363 C CA . VAL A 1 187 ? -2.395 16.824 11.663 1.00 58.06 187 VAL A CA 1
ATOM 1364 C C . VAL A 1 187 ? -0.995 16.699 12.278 1.00 58.06 187 VAL A C 1
ATOM 1366 O O . VAL A 1 187 ? -0.378 15.644 12.180 1.00 58.06 187 VAL A O 1
ATOM 1369 N N . VAL A 1 188 ? -0.502 17.752 12.937 1.00 52.53 188 VAL A N 1
ATOM 1370 C CA . VAL A 1 188 ? 0.799 17.756 13.627 1.00 52.53 188 VAL A CA 1
ATOM 1371 C C . VAL A 1 188 ? 0.739 17.058 14.995 1.00 52.53 188 VAL A C 1
ATOM 1373 O O . VAL A 1 188 ? 1.696 16.383 15.351 1.00 52.53 188 VAL A O 1
ATOM 1376 N N . LEU A 1 189 ? -0.363 17.157 15.749 1.00 52.59 189 LEU A N 1
ATOM 1377 C CA . LEU A 1 189 ? -0.529 16.463 17.039 1.00 52.59 189 LEU A CA 1
ATOM 1378 C C . LEU A 1 189 ? -0.861 14.981 16.885 1.00 52.59 189 LEU A C 1
ATOM 1380 O O . LEU A 1 189 ? -0.407 14.190 17.692 1.00 52.59 189 LEU A O 1
ATOM 1384 N N . ALA A 1 190 ? -1.585 14.580 15.839 1.00 53.81 190 ALA A N 1
ATOM 1385 C CA . ALA A 1 190 ? -1.781 13.161 15.530 1.00 53.81 190 ALA A CA 1
ATOM 1386 C C . ALA A 1 190 ? -0.479 12.457 15.092 1.00 53.81 190 ALA A C 1
ATOM 1388 O O . ALA A 1 190 ? -0.454 11.236 14.948 1.00 53.81 190 ALA A O 1
ATOM 1389 N N . MET A 1 191 ? 0.583 13.233 14.848 1.00 58.31 191 MET A N 1
ATOM 1390 C CA . MET A 1 191 ? 1.912 12.771 14.454 1.00 58.31 191 MET A CA 1
ATOM 1391 C C . MET A 1 191 ? 2.854 12.549 15.656 1.00 58.31 191 MET A C 1
ATOM 1393 O O . MET A 1 191 ? 3.938 12.001 15.457 1.00 58.31 191 MET A O 1
ATOM 1397 N N . VAL A 1 192 ? 2.477 12.972 16.872 1.00 45.06 192 VAL A N 1
ATOM 1398 C CA . VAL A 1 192 ? 3.248 12.754 18.115 1.00 45.06 192 VAL A CA 1
ATOM 1399 C C . VAL A 1 192 ? 2.501 11.817 19.050 1.00 45.06 192 VAL A C 1
ATOM 1401 O O . VAL A 1 192 ? 1.318 12.090 19.339 1.00 45.06 192 VAL A O 1
#

Secondary structure (DSSP, 8-state):
-----------PPPPPPPPP----PPP---------SS----GGGG----HHHHHHHHHHHHHHHHHHHHHHHHHHHHHHHHHHHB-TTS-B--HHHHHHHH-HHHHHHHHHHHHHHHHHHHHHHHHHHHHHHHHHH---TTHHHHHHHHHHHHHS-HHHHHHHHHHHHSTTSTTGGG--SS-HHHHHHTT-